Protein AF-A0AAD7SDJ3-F1 (afdb_monomer_lite)

Secondary structure (DSSP, 8-state):
-HHHHHHHHHHHH-EEEEETTEEEEEE---B-TTPPPPB--GGGGHHHHHHHHHHHTT-HHHHHHHHHHHHHHHHTTSEEEPPHHHHT--S-B-B-EEEEEEETTEEEEEEETT-EETTEETGGGB------SPPHHHHHHHHTTSS-------TTHHHHSEEPTTTGGGGBEEE-TT-TTSPPEEEEE---HHHHHHHHHHGGGGGG-----SS--TTS-STT------------S-PPSSP--HHHHHHHHHHHHHHHHHHHHHH--S--S-EEEEES-HHHHHHHH-S-----HHHHHHHHHHHHHHHTS-S-EEEEETT------

Organism: NCBI:txid143900

pLDDT: mean 75.02, std 12.8, range [30.61, 92.31]

InterPro domains:
  IPR008042 Retrotransposon Pao-like, RNAseH-like domain [PF05380] (222-281)
  IPR043502 DNA/RNA polymerase superfamily [SSF56672] (59-194)

Structure (mmCIF, N/CA/C/O backbone):
data_AF-A0AAD7SDJ3-F1
#
_entry.id   AF-A0AAD7SDJ3-F1
#
loop_
_atom_site.group_PDB
_atom_site.id
_atom_site.type_symbol
_atom_site.label_atom_id
_atom_site.label_alt_id
_atom_site.label_comp_id
_atom_site.label_asym_id
_atom_site.label_entity_id
_atom_site.label_seq_id
_atom_site.pdbx_PDB_ins_code
_atom_site.Cartn_x
_atom_site.Cartn_y
_atom_site.Cartn_z
_atom_site.occupancy
_atom_site.B_iso_or_equiv
_atom_site.auth_seq_id
_atom_site.auth_comp_id
_atom_site.auth_asym_id
_atom_site.auth_atom_id
_atom_site.pdbx_PDB_model_num
ATOM 1 N N . MET A 1 1 ? -8.053 17.280 0.493 1.00 66.38 1 MET A N 1
ATOM 2 C CA . MET A 1 1 ? -8.297 17.948 -0.809 1.00 66.38 1 MET A CA 1
ATOM 3 C C . MET A 1 1 ? -7.693 17.127 -1.942 1.00 66.38 1 MET A C 1
ATOM 5 O O . MET A 1 1 ? -8.456 16.654 -2.770 1.00 66.38 1 MET A O 1
ATOM 9 N N . GLN A 1 2 ? -6.382 16.855 -1.907 1.00 78.06 2 GLN A N 1
ATOM 10 C CA . GLN A 1 2 ? -5.685 15.985 -2.872 1.00 78.06 2 GLN A CA 1
ATOM 11 C C . GLN A 1 2 ? -6.263 14.558 -2.951 1.00 78.06 2 GLN A C 1
ATOM 13 O O . GLN A 1 2 ? -6.429 14.029 -4.042 1.00 78.06 2 GLN A O 1
ATOM 18 N N . ASP A 1 3 ? -6.669 13.972 -1.821 1.00 80.38 3 ASP A N 1
ATOM 19 C CA . ASP A 1 3 ? -7.285 12.634 -1.801 1.00 80.38 3 ASP A CA 1
ATOM 20 C C . ASP A 1 3 ? -8.623 12.560 -2.546 1.00 80.38 3 ASP A C 1
ATOM 22 O O . ASP A 1 3 ? -8.891 11.598 -3.262 1.00 80.38 3 ASP A O 1
ATOM 26 N N . HIS A 1 4 ? -9.469 13.586 -2.407 1.00 80.94 4 HIS A N 1
ATOM 27 C CA . HIS A 1 4 ? -10.746 13.645 -3.123 1.00 80.94 4 HIS A CA 1
ATOM 28 C C . HIS A 1 4 ? -10.529 13.817 -4.625 1.00 80.94 4 HIS A C 1
ATOM 30 O O . HIS A 1 4 ? -11.239 13.203 -5.415 1.00 80.94 4 HIS A O 1
ATOM 36 N N . GLU A 1 5 ? -9.535 14.615 -5.012 1.00 84.62 5 GLU A N 1
ATOM 37 C CA . GLU A 1 5 ? -9.148 14.796 -6.409 1.00 84.62 5 GLU A CA 1
ATOM 38 C C . GLU A 1 5 ? -8.610 13.496 -7.017 1.00 84.62 5 GLU A C 1
ATOM 40 O O . GLU A 1 5 ? -9.045 13.103 -8.098 1.00 84.62 5 GLU A O 1
ATOM 45 N N . ALA A 1 6 ? -7.758 12.773 -6.286 1.00 81.75 6 ALA A N 1
ATOM 46 C CA . ALA A 1 6 ? -7.251 11.470 -6.695 1.00 81.75 6 ALA A CA 1
ATOM 47 C C . ALA A 1 6 ? -8.381 10.450 -6.916 1.00 81.75 6 ALA A C 1
ATOM 49 O O . ALA A 1 6 ? -8.435 9.789 -7.953 1.00 81.75 6 ALA A O 1
ATOM 50 N N . VAL A 1 7 ? -9.325 10.357 -5.972 1.00 83.00 7 VAL A N 1
ATOM 51 C CA . VAL A 1 7 ? -10.485 9.458 -6.088 1.00 83.00 7 VAL A CA 1
ATOM 52 C C . VAL A 1 7 ? -11.406 9.873 -7.234 1.00 83.00 7 VAL A C 1
ATOM 54 O O . VAL A 1 7 ? -11.902 9.006 -7.951 1.00 83.00 7 VAL A O 1
ATOM 57 N N . ALA A 1 8 ? -11.643 11.173 -7.427 1.00 84.38 8 ALA A N 1
ATOM 58 C CA . ALA A 1 8 ? -12.463 11.671 -8.528 1.00 84.38 8 ALA A CA 1
ATOM 59 C C . ALA A 1 8 ? -11.842 11.332 -9.890 1.00 84.38 8 ALA A C 1
ATOM 61 O O . ALA A 1 8 ? -12.545 10.854 -10.777 1.00 84.38 8 ALA A O 1
ATOM 62 N N . LEU A 1 9 ? -10.524 11.504 -10.031 1.00 83.81 9 LEU A N 1
ATOM 63 C CA . LEU A 1 9 ? -9.785 11.178 -11.248 1.00 83.81 9 LEU A CA 1
ATOM 64 C C . LEU A 1 9 ? -9.834 9.673 -11.535 1.00 83.81 9 LEU A C 1
ATOM 66 O O . LEU A 1 9 ? -10.171 9.278 -12.651 1.00 83.81 9 LEU A O 1
ATOM 70 N N . LEU A 1 10 ? -9.586 8.832 -10.524 1.00 83.12 10 LEU A N 1
ATOM 71 C CA . LEU A 1 10 ? -9.714 7.380 -10.655 1.00 83.12 10 LEU A CA 1
ATOM 72 C C . LEU A 1 10 ? -11.133 6.982 -11.075 1.00 83.12 10 LEU A C 1
ATOM 74 O O . LEU A 1 10 ? -11.287 6.228 -12.029 1.00 83.12 10 LEU A O 1
ATOM 78 N N . LYS A 1 11 ? -12.179 7.517 -10.437 1.00 82.56 11 LYS A N 1
ATOM 79 C CA . LYS A 1 11 ? -13.572 7.204 -10.800 1.00 82.56 11 LYS A CA 1
ATOM 80 C C . LYS A 1 11 ? -13.941 7.655 -12.214 1.00 82.56 11 LYS A C 1
ATOM 82 O O . LYS A 1 11 ? -14.672 6.944 -12.890 1.00 82.56 11 LYS A O 1
ATOM 87 N N . ALA A 1 12 ? -13.457 8.817 -12.647 1.00 86.25 12 ALA A N 1
ATOM 88 C CA . ALA A 1 12 ? -13.816 9.396 -13.939 1.00 86.25 12 ALA A CA 1
ATOM 89 C C . ALA A 1 12 ? -13.115 8.718 -15.126 1.00 86.25 12 ALA A C 1
ATOM 91 O O . ALA A 1 12 ? -13.697 8.615 -16.201 1.00 86.25 12 ALA A O 1
ATOM 92 N N . LYS A 1 13 ? -11.862 8.288 -14.946 1.00 83.56 13 LYS A N 1
ATOM 93 C CA . LYS A 1 13 ? -11.007 7.785 -16.033 1.00 83.56 13 LYS A CA 1
ATOM 94 C C . LYS A 1 13 ? -10.760 6.276 -16.003 1.00 83.56 13 LYS A C 1
ATOM 96 O O . LYS A 1 13 ? -10.204 5.751 -16.964 1.00 83.56 13 LYS A O 1
ATOM 101 N N . THR A 1 14 ? -11.117 5.576 -14.924 1.00 83.06 14 THR A N 1
ATOM 102 C CA . THR A 1 14 ? -10.979 4.113 -14.893 1.00 83.06 14 THR A CA 1
ATOM 103 C C . THR A 1 14 ? -11.977 3.492 -15.857 1.00 83.06 14 THR A C 1
ATOM 105 O O . THR A 1 14 ? -13.182 3.695 -15.727 1.00 83.06 14 THR A O 1
ATOM 108 N N . VAL A 1 15 ? -11.477 2.707 -16.803 1.00 80.56 15 VAL A N 1
ATOM 109 C CA . VAL A 1 15 ? -12.292 2.027 -17.813 1.00 80.56 15 VAL A CA 1
ATOM 110 C C . VAL A 1 15 ? -12.159 0.520 -17.673 1.00 80.56 15 VAL A C 1
ATOM 112 O O . VAL A 1 15 ? -11.117 0.009 -17.260 1.00 80.56 15 VAL A O 1
ATOM 115 N N . ARG A 1 16 ? -13.220 -0.209 -18.022 1.00 77.69 16 ARG A N 1
ATOM 116 C CA . ARG A 1 16 ? -13.152 -1.663 -18.169 1.00 77.69 16 ARG A CA 1
ATOM 117 C C . ARG A 1 16 ? -12.792 -1.984 -19.611 1.00 77.69 16 ARG A C 1
ATOM 119 O O . ARG A 1 16 ? -13.466 -1.524 -20.525 1.00 77.69 16 ARG A O 1
ATOM 126 N N . VAL A 1 17 ? -11.719 -2.735 -19.801 1.00 74.38 17 VAL A N 1
ATOM 127 C CA . VAL A 1 17 ? -11.203 -3.122 -21.112 1.00 74.38 17 VAL A CA 1
ATOM 128 C C . VAL A 1 17 ? -11.309 -4.631 -21.226 1.00 74.38 17 VAL A C 1
ATOM 130 O O . VAL A 1 17 ? -10.724 -5.355 -20.418 1.00 74.38 17 VAL A O 1
ATOM 133 N N . GLU A 1 18 ? -12.042 -5.093 -22.230 1.00 70.75 18 GLU A N 1
ATOM 134 C CA . GLU A 1 18 ? -12.132 -6.509 -22.557 1.00 70.75 18 GLU A CA 1
ATOM 135 C C . GLU A 1 18 ? -10.919 -6.922 -23.391 1.00 70.75 18 GLU A C 1
ATOM 137 O O . GLU A 1 18 ? -10.608 -6.299 -24.406 1.00 70.75 18 GLU A O 1
ATOM 142 N N . VAL A 1 19 ? -10.203 -7.944 -22.935 1.00 64.06 19 VAL A N 1
ATOM 143 C CA . VAL A 1 19 ? -9.112 -8.581 -23.682 1.00 64.06 19 VAL A CA 1
ATOM 144 C C . VAL A 1 19 ? -9.301 -10.076 -23.534 1.00 64.06 19 VAL A C 1
ATOM 146 O O . VAL A 1 19 ? -9.458 -10.564 -22.420 1.00 64.06 19 VAL A O 1
ATOM 149 N N . ASP A 1 20 ? -9.351 -10.776 -24.665 1.00 61.34 20 ASP A N 1
ATOM 150 C CA . ASP A 1 20 ? -9.492 -12.232 -24.723 1.00 61.34 20 ASP A CA 1
ATOM 151 C C . ASP A 1 20 ? -10.655 -12.782 -23.875 1.00 61.34 20 ASP A C 1
ATOM 153 O O . ASP A 1 20 ? -10.540 -13.818 -23.226 1.00 61.34 20 ASP A O 1
ATOM 157 N N . ARG A 1 21 ? -11.809 -12.093 -23.932 1.00 60.25 21 ARG A N 1
ATOM 158 C CA . ARG A 1 21 ? -13.073 -12.419 -23.232 1.00 60.25 21 ARG A CA 1
ATOM 159 C C . ARG A 1 21 ? -13.054 -12.222 -21.712 1.00 60.25 21 ARG A C 1
ATOM 161 O O . ARG A 1 21 ? -13.981 -12.653 -21.030 1.00 60.25 21 ARG A O 1
ATOM 168 N N . VAL A 1 22 ? -12.035 -11.544 -21.184 1.00 62.69 22 VAL A N 1
ATOM 169 C CA . VAL A 1 22 ? -11.924 -11.183 -19.766 1.00 62.69 22 VAL A CA 1
ATOM 170 C C . VAL A 1 22 ? -12.003 -9.664 -19.608 1.00 62.69 22 VAL A C 1
ATOM 172 O O . VAL A 1 22 ? -11.369 -8.903 -20.343 1.00 62.69 22 VAL A O 1
ATOM 175 N N . LEU A 1 23 ? -12.794 -9.203 -18.636 1.00 65.75 23 LEU A N 1
ATOM 176 C CA . LEU A 1 23 ? -12.933 -7.786 -18.293 1.00 65.75 23 LEU A CA 1
ATOM 177 C C . LEU A 1 23 ? -11.844 -7.365 -17.303 1.00 65.75 23 LEU A C 1
ATOM 179 O O . LEU A 1 23 ? -11.838 -7.810 -16.159 1.00 65.75 23 LEU A O 1
ATOM 183 N N . HIS A 1 24 ? -10.982 -6.430 -17.699 1.00 68.12 24 HIS A N 1
ATOM 184 C CA . HIS A 1 24 ? -9.960 -5.868 -16.813 1.00 68.12 24 HIS A CA 1
ATOM 185 C C . HIS A 1 24 ? -10.216 -4.396 -16.519 1.00 68.12 24 HIS A C 1
ATOM 187 O O . HIS A 1 24 ? -10.699 -3.656 -17.373 1.00 68.12 24 HIS A O 1
ATOM 193 N N . CYS A 1 25 ? -9.806 -3.934 -15.340 1.00 70.44 25 CYS A N 1
ATOM 194 C CA . CYS A 1 25 ? -9.801 -2.514 -15.006 1.00 70.44 25 CYS A CA 1
ATOM 195 C C . CYS A 1 25 ? -8.496 -1.858 -15.479 1.00 70.44 25 CYS A C 1
ATOM 197 O O . CYS A 1 25 ? -7.406 -2.308 -15.121 1.00 70.44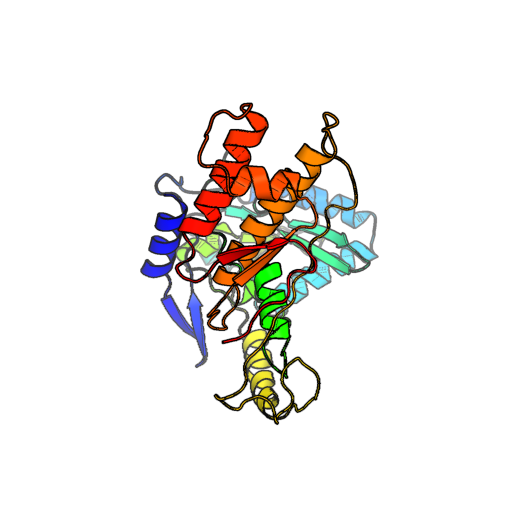 25 CYS A O 1
ATOM 199 N N . ALA A 1 26 ? -8.614 -0.776 -16.248 1.00 77.50 26 ALA A N 1
ATOM 200 C CA . ALA A 1 26 ? -7.512 0.105 -16.604 1.00 77.50 26 ALA A CA 1
ATOM 201 C C . ALA A 1 26 ? -7.663 1.447 -15.905 1.00 77.50 26 ALA A C 1
ATOM 203 O O . ALA A 1 26 ? -8.670 2.132 -16.072 1.00 77.50 26 ALA A O 1
ATOM 204 N N . THR A 1 27 ? -6.655 1.806 -15.121 1.00 79.69 27 THR A N 1
ATOM 205 C CA . THR A 1 27 ? -6.614 3.022 -14.318 1.00 79.69 27 THR A CA 1
ATOM 206 C C . THR A 1 27 ? -5.587 3.996 -14.889 1.00 79.69 27 THR A C 1
ATOM 208 O O . THR A 1 27 ? -4.524 3.563 -15.347 1.00 79.69 27 THR A O 1
ATOM 211 N N . PRO A 1 28 ? -5.855 5.308 -14.847 1.00 83.06 28 PRO A N 1
ATOM 212 C CA . PRO A 1 28 ? -4.839 6.309 -15.146 1.00 83.06 28 PRO A CA 1
ATOM 213 C C . PRO A 1 28 ? -3.779 6.357 -14.040 1.00 83.06 28 PRO A C 1
ATOM 215 O O . PRO A 1 28 ? -4.054 6.033 -12.880 1.00 83.06 28 PRO A O 1
ATOM 218 N N . LEU A 1 29 ? -2.602 6.887 -14.361 1.00 83.88 29 LEU A N 1
ATOM 219 C CA . LEU A 1 29 ? -1.757 7.493 -13.340 1.00 83.88 29 LEU A CA 1
ATOM 220 C C . LEU A 1 29 ? -2.476 8.719 -12.770 1.00 83.88 29 LEU A C 1
ATOM 222 O O . LEU A 1 29 ? -3.057 9.527 -13.496 1.00 83.88 29 LEU A O 1
ATOM 226 N N . VAL A 1 30 ? -2.441 8.874 -11.448 1.00 86.12 30 VAL A N 1
ATOM 227 C CA . VAL A 1 30 ? -3.149 9.960 -10.765 1.00 86.12 30 VAL A CA 1
ATOM 228 C C . VAL A 1 30 ? -2.326 11.249 -10.845 1.00 86.12 30 VAL A C 1
ATOM 230 O O . VAL A 1 30 ? -1.709 11.679 -9.876 1.00 86.12 30 VAL A O 1
ATOM 233 N N . ARG A 1 31 ? -2.260 11.831 -12.042 1.00 87.56 31 ARG A N 1
ATOM 234 C CA . ARG A 1 31 ? -1.453 13.014 -12.366 1.00 87.56 31 ARG A CA 1
ATOM 235 C C . ARG A 1 31 ? -1.941 14.257 -11.611 1.00 87.56 31 ARG A C 1
ATOM 237 O O . ARG A 1 31 ? -3.147 14.491 -11.517 1.00 87.56 31 ARG A O 1
ATOM 244 N N . LYS A 1 32 ? -1.015 15.084 -11.114 1.00 86.38 32 LYS A N 1
ATOM 245 C CA . LYS A 1 32 ? -1.330 16.448 -10.649 1.00 86.38 32 LYS A CA 1
ATOM 246 C C . LYS A 1 32 ? -1.731 17.336 -11.837 1.00 86.38 32 LYS A C 1
ATOM 248 O O . LYS A 1 32 ? -1.290 17.101 -12.960 1.00 86.38 32 LYS A O 1
ATOM 253 N N . LYS A 1 33 ? -2.555 18.365 -11.609 1.00 81.56 33 LYS A N 1
ATOM 254 C CA . LYS A 1 33 ? -3.032 19.277 -12.675 1.00 81.56 33 LYS A CA 1
ATOM 255 C C . LYS A 1 33 ? -1.901 20.038 -13.370 1.00 81.56 33 LYS A C 1
ATOM 257 O O . LYS A 1 33 ? -1.990 20.341 -14.551 1.00 81.56 33 LYS A O 1
ATOM 262 N N . ASP A 1 34 ? -0.861 20.332 -12.612 1.00 81.62 34 ASP A N 1
ATOM 263 C CA . ASP A 1 34 ? 0.353 21.057 -12.963 1.00 81.62 34 ASP A CA 1
ATOM 264 C C . ASP A 1 34 ? 1.504 20.123 -13.381 1.00 81.62 34 ASP A C 1
ATOM 266 O O . ASP A 1 34 ? 2.655 20.548 -13.461 1.00 81.62 34 ASP A O 1
ATOM 270 N N . MET A 1 35 ? 1.210 18.846 -13.657 1.00 82.12 35 MET A N 1
ATOM 271 C CA . MET A 1 35 ? 2.215 17.874 -14.081 1.00 82.12 35 MET A CA 1
ATOM 272 C C . MET A 1 35 ? 2.859 18.300 -15.414 1.00 82.12 35 MET A C 1
ATOM 274 O O . MET A 1 35 ? 2.147 18.442 -16.413 1.00 82.12 35 MET A O 1
ATOM 278 N N . PRO A 1 36 ? 4.193 18.487 -15.462 1.00 81.00 36 PRO A N 1
ATOM 279 C CA . PRO A 1 36 ? 4.883 18.836 -16.694 1.00 81.00 36 PRO A CA 1
ATOM 280 C C . PRO A 1 36 ? 4.887 17.653 -17.664 1.00 81.00 36 PRO A C 1
ATOM 282 O O . PRO A 1 36 ? 4.824 16.491 -17.256 1.00 81.00 36 PRO A O 1
ATOM 285 N N . SER A 1 37 ? 5.032 17.940 -18.958 1.00 82.56 37 SER A N 1
ATOM 286 C CA . SER A 1 37 ? 5.225 16.875 -19.938 1.00 82.56 37 SER A CA 1
ATOM 287 C C . SER A 1 37 ? 6.604 16.245 -19.799 1.00 82.56 37 SER A C 1
ATOM 289 O O . SER A 1 37 ? 7.630 16.882 -20.049 1.00 82.56 37 SER A O 1
ATOM 291 N N . PHE A 1 38 ? 6.618 14.963 -19.452 1.00 82.75 38 PHE A N 1
ATOM 292 C CA . PHE A 1 38 ? 7.844 14.203 -19.263 1.00 82.75 38 PHE A CA 1
ATOM 293 C C . PHE A 1 38 ? 8.432 13.762 -20.604 1.00 82.75 38 PHE A C 1
ATOM 295 O O . PHE A 1 38 ? 7.794 13.059 -21.388 1.00 82.75 38 PHE A O 1
ATOM 302 N N . ARG A 1 39 ? 9.675 14.176 -20.865 1.00 82.12 39 ARG A N 1
ATOM 303 C CA . ARG A 1 39 ? 10.447 13.814 -22.064 1.00 82.12 39 ARG A CA 1
ATOM 304 C C . ARG A 1 39 ? 11.885 13.485 -21.686 1.00 82.12 39 ARG A C 1
ATOM 306 O O . ARG A 1 39 ? 12.824 14.156 -22.112 1.00 82.12 39 ARG A O 1
ATOM 313 N N . ALA A 1 40 ? 12.064 12.469 -20.846 1.00 79.88 40 ALA A N 1
ATOM 314 C CA . ALA A 1 40 ? 13.407 11.977 -20.572 1.00 79.88 40 ALA A CA 1
ATOM 315 C C . ALA A 1 40 ? 13.968 11.296 -21.820 1.00 79.88 40 ALA A C 1
ATOM 317 O O . ALA A 1 40 ? 13.292 10.497 -22.467 1.00 79.88 40 ALA A O 1
ATOM 318 N N . GLN A 1 41 ? 15.225 11.598 -22.131 1.00 79.69 41 GLN A N 1
ATOM 319 C CA . GLN A 1 41 ? 15.997 10.839 -23.103 1.00 79.69 41 GLN A CA 1
ATOM 320 C C . GLN A 1 41 ? 16.358 9.469 -22.514 1.00 79.69 41 GLN A C 1
ATOM 322 O O . GLN A 1 41 ? 16.575 9.347 -21.306 1.00 79.69 41 GLN A O 1
ATOM 327 N N . LYS A 1 42 ? 16.456 8.435 -23.354 1.00 79.50 42 LYS A N 1
ATOM 328 C CA . LYS A 1 42 ? 16.832 7.076 -22.914 1.00 79.50 42 LYS A CA 1
ATOM 329 C C . LYS A 1 42 ? 18.221 7.057 -22.254 1.00 79.50 42 LYS A C 1
ATOM 331 O O . LYS A 1 42 ? 18.488 6.286 -21.339 1.00 79.50 42 LYS A O 1
ATOM 336 N N . GLU A 1 43 ? 19.093 7.981 -22.645 1.00 83.56 43 GLU A N 1
ATOM 337 C CA . GLU A 1 43 ? 20.435 8.170 -22.099 1.00 83.56 43 GLU A CA 1
ATOM 338 C C . GLU A 1 43 ? 20.428 8.567 -20.612 1.00 83.56 43 GLU A C 1
ATOM 340 O O . GLU A 1 43 ? 21.408 8.305 -19.913 1.00 83.56 43 GLU A O 1
ATOM 345 N N . ALA A 1 44 ? 19.322 9.122 -20.098 1.00 85.50 44 ALA A N 1
ATOM 346 C CA . ALA A 1 44 ? 19.190 9.558 -18.707 1.00 85.50 44 ALA A CA 1
ATOM 347 C C . ALA A 1 44 ? 19.423 8.425 -17.693 1.00 85.50 44 ALA A C 1
ATOM 349 O O . ALA A 1 44 ? 20.012 8.647 -16.637 1.00 85.50 44 ALA A O 1
ATOM 350 N N . VAL A 1 45 ? 18.989 7.203 -18.016 1.00 87.50 45 VAL A N 1
ATOM 351 C CA . VAL A 1 45 ? 19.064 6.044 -17.108 1.00 87.50 45 VAL A CA 1
ATOM 352 C C . VAL A 1 45 ? 20.288 5.154 -17.348 1.00 87.50 45 VAL A C 1
ATOM 354 O O . VAL A 1 45 ? 20.575 4.259 -16.547 1.00 87.50 45 VAL A O 1
ATOM 357 N N . MET A 1 46 ? 21.056 5.413 -18.412 1.00 89.06 46 MET A N 1
ATOM 358 C CA . MET A 1 46 ? 22.245 4.632 -18.772 1.00 89.06 46 MET A CA 1
ATOM 359 C C . MET A 1 46 ? 23.326 4.594 -17.679 1.00 89.06 46 MET A C 1
ATOM 361 O O . MET A 1 46 ? 23.884 3.516 -17.453 1.00 89.06 46 MET A O 1
ATOM 365 N N . PRO A 1 47 ? 23.637 5.693 -16.956 1.00 89.69 47 PRO A N 1
ATOM 366 C CA . PRO A 1 47 ? 24.596 5.642 -15.850 1.00 89.69 47 PRO A CA 1
ATOM 367 C C . PRO A 1 47 ? 24.180 4.661 -14.744 1.00 89.69 47 PRO A C 1
ATOM 369 O O . PRO A 1 47 ? 25.019 3.918 -14.224 1.00 89.69 47 PRO A O 1
ATOM 372 N N . SER A 1 48 ? 22.885 4.611 -14.420 1.00 88.19 48 SER A N 1
ATOM 373 C CA . SER A 1 48 ? 22.327 3.691 -13.425 1.00 88.19 48 SER A CA 1
ATOM 374 C C . SER A 1 48 ? 22.375 2.244 -13.905 1.00 88.19 48 SER A C 1
ATOM 376 O O . SER A 1 48 ? 22.796 1.376 -13.139 1.00 88.19 48 SER A O 1
ATOM 378 N N . LEU A 1 49 ? 22.034 1.987 -15.173 1.00 89.25 49 LEU A N 1
ATOM 379 C CA . LEU A 1 49 ? 22.128 0.652 -15.773 1.00 89.25 49 LEU A CA 1
ATOM 380 C C . LEU A 1 49 ? 23.574 0.132 -15.745 1.00 89.25 49 LEU A C 1
ATOM 382 O O . LEU A 1 49 ? 23.833 -0.931 -15.184 1.00 89.25 49 LEU A O 1
ATOM 386 N N . ARG A 1 50 ? 24.541 0.937 -16.208 1.00 89.94 50 ARG A N 1
ATOM 387 C CA . ARG A 1 50 ? 25.979 0.604 -16.168 1.00 89.94 50 ARG A CA 1
ATOM 388 C C . ARG A 1 50 ? 26.496 0.375 -14.748 1.00 89.94 50 ARG A C 1
ATOM 390 O O . ARG A 1 50 ? 27.428 -0.393 -14.530 1.00 89.94 50 ARG A O 1
ATOM 397 N N . SER A 1 51 ? 25.953 1.085 -13.759 1.00 88.75 51 SER A N 1
ATOM 398 C CA . SER A 1 51 ? 26.289 0.868 -12.346 1.00 88.75 51 SER A CA 1
ATOM 399 C C . SER A 1 51 ? 25.748 -0.470 -11.834 1.00 88.75 51 SER A C 1
ATOM 401 O O . SER A 1 51 ? 26.448 -1.203 -11.137 1.00 88.75 51 SER A O 1
ATOM 403 N N . THR A 1 52 ? 24.515 -0.828 -12.199 1.00 87.88 52 THR A N 1
ATOM 404 C CA . THR A 1 52 ? 23.940 -2.148 -11.907 1.00 87.88 52 THR A CA 1
ATOM 405 C C . THR A 1 52 ? 24.756 -3.264 -12.556 1.00 87.88 52 THR A C 1
ATOM 407 O O . THR A 1 52 ? 25.172 -4.173 -11.846 1.00 87.88 52 THR A O 1
ATOM 410 N N . GLU A 1 53 ? 25.104 -3.148 -13.835 1.00 88.75 53 GLU A N 1
ATOM 411 C CA . GLU A 1 53 ? 25.922 -4.134 -14.558 1.00 88.75 53 GLU A CA 1
ATOM 412 C C . GLU A 1 53 ? 27.307 -4.320 -13.933 1.00 88.75 53 GLU A C 1
ATOM 414 O O . GLU A 1 53 ? 27.709 -5.446 -13.663 1.00 88.75 53 GLU A O 1
ATOM 419 N N . ARG A 1 54 ? 28.008 -3.230 -13.591 1.00 88.25 54 ARG A N 1
ATOM 420 C CA . ARG A 1 54 ? 29.309 -3.305 -12.898 1.00 88.25 54 ARG A CA 1
ATOM 421 C C . ARG A 1 54 ? 29.235 -4.010 -11.544 1.00 88.25 54 ARG A C 1
ATOM 423 O O . ARG A 1 54 ? 30.221 -4.598 -11.111 1.00 88.25 54 ARG A O 1
ATOM 430 N N . ARG A 1 55 ? 28.099 -3.918 -10.843 1.00 86.38 55 ARG A N 1
ATOM 431 C CA . ARG A 1 55 ? 27.878 -4.633 -9.576 1.00 86.38 55 ARG A CA 1
ATOM 432 C C . ARG A 1 55 ? 27.585 -6.111 -9.816 1.00 86.38 55 ARG A C 1
ATOM 434 O O . ARG A 1 55 ? 28.124 -6.937 -9.093 1.00 86.38 55 ARG A O 1
ATOM 441 N N . LEU A 1 56 ? 26.775 -6.425 -10.826 1.00 87.38 56 LEU A N 1
ATOM 442 C CA . LEU A 1 56 ? 26.438 -7.800 -11.205 1.00 87.38 56 LEU A CA 1
ATOM 443 C C . LEU A 1 56 ? 27.643 -8.551 -11.790 1.00 87.38 56 LEU A C 1
ATOM 445 O O . LEU A 1 56 ? 27.789 -9.735 -11.538 1.00 87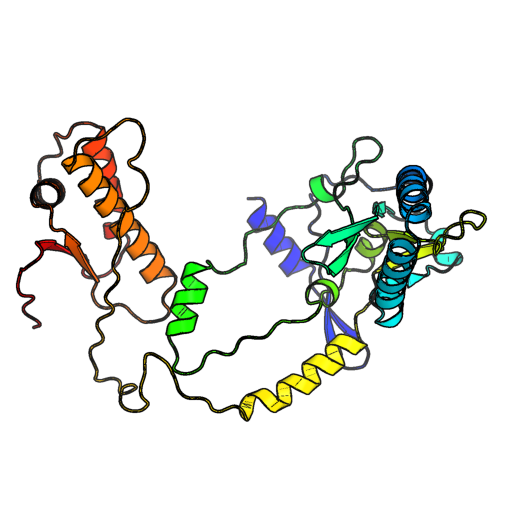.38 56 LEU A O 1
ATOM 449 N N . ALA A 1 57 ? 28.569 -7.866 -12.466 1.00 86.94 57 ALA A N 1
ATOM 450 C CA . ALA A 1 57 ? 29.800 -8.470 -12.983 1.00 86.94 57 ALA A CA 1
ATOM 451 C C . ALA A 1 57 ? 30.703 -9.078 -11.890 1.00 86.94 57 ALA A C 1
ATOM 453 O O . ALA A 1 57 ? 31.571 -9.891 -12.190 1.00 86.94 57 ALA A O 1
ATOM 454 N N . LYS A 1 58 ? 30.517 -8.682 -10.624 1.00 87.62 58 LYS A N 1
ATOM 455 C CA . LYS A 1 58 ? 31.271 -9.217 -9.480 1.00 87.62 58 LYS A CA 1
ATOM 456 C C . LYS A 1 58 ? 30.682 -10.514 -8.918 1.00 87.62 58 LYS A C 1
ATOM 458 O O . LYS A 1 58 ? 31.339 -11.151 -8.105 1.00 87.62 58 LYS A O 1
ATOM 463 N N . ASP A 1 59 ? 29.454 -10.864 -9.296 1.00 87.38 59 ASP A N 1
ATOM 464 C CA . ASP A 1 59 ? 28.683 -11.963 -8.717 1.00 87.38 59 ASP A CA 1
ATOM 465 C C . ASP A 1 59 ? 27.810 -12.609 -9.803 1.00 87.38 59 ASP A C 1
ATOM 467 O O . ASP A 1 59 ? 26.738 -12.107 -10.162 1.00 87.38 59 ASP A O 1
ATOM 471 N N . LEU A 1 60 ? 28.301 -13.731 -10.337 1.00 87.12 60 LEU A N 1
ATOM 472 C CA . LEU A 1 60 ? 27.668 -14.439 -11.445 1.00 87.12 60 LEU A CA 1
ATOM 473 C C . LEU A 1 60 ? 26.285 -14.987 -11.066 1.00 87.12 60 LEU A C 1
ATOM 475 O O . LEU A 1 60 ? 25.355 -14.886 -11.866 1.00 87.12 60 LEU A O 1
ATOM 479 N N . GLU A 1 61 ? 26.114 -15.505 -9.846 1.00 87.50 61 GLU A N 1
ATOM 480 C CA . GLU A 1 61 ? 24.821 -16.024 -9.386 1.00 87.50 61 GLU A CA 1
ATOM 481 C C . GLU A 1 61 ? 23.773 -14.912 -9.335 1.00 87.50 61 GLU A C 1
ATOM 483 O O . GLU A 1 61 ? 22.634 -15.077 -9.784 1.00 87.50 61 GLU A O 1
ATOM 488 N N . ARG A 1 62 ? 24.163 -13.730 -8.850 1.00 86.38 62 ARG A N 1
ATOM 489 C CA . ARG A 1 62 ? 23.274 -12.568 -8.810 1.00 86.38 62 ARG A CA 1
ATOM 490 C C . ARG A 1 62 ? 22.957 -12.030 -10.202 1.00 86.38 62 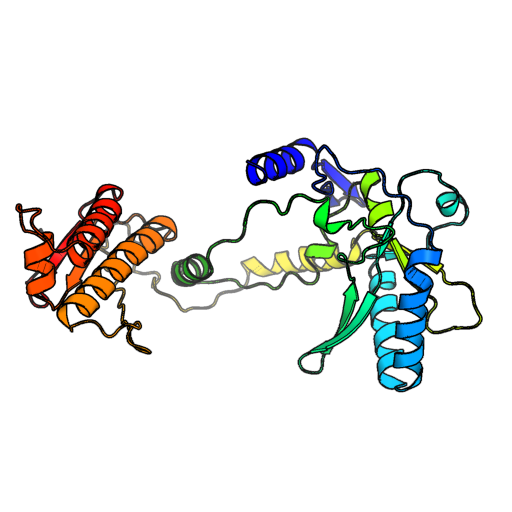ARG A C 1
ATOM 492 O O . ARG A 1 62 ? 21.830 -11.578 -10.418 1.00 86.38 62 ARG A O 1
ATOM 499 N N . ALA A 1 63 ? 23.906 -12.079 -11.138 1.00 87.75 63 ALA A N 1
ATOM 500 C CA . ALA A 1 63 ? 23.679 -11.722 -12.539 1.00 87.75 63 ALA A CA 1
ATOM 501 C C . ALA A 1 63 ? 22.665 -12.667 -13.205 1.00 87.75 63 ALA A C 1
ATOM 503 O O . ALA A 1 63 ? 21.731 -12.200 -13.863 1.00 87.75 63 ALA A O 1
ATOM 504 N N . MET A 1 64 ? 22.787 -13.977 -12.968 1.00 88.88 64 MET A N 1
ATOM 505 C CA . MET A 1 64 ? 21.824 -14.976 -13.438 1.00 88.88 64 MET A CA 1
ATOM 506 C C . MET A 1 64 ? 20.437 -14.752 -12.825 1.00 88.88 64 MET A C 1
ATOM 508 O O . MET A 1 64 ? 19.444 -14.724 -13.548 1.00 88.88 64 MET A O 1
ATOM 512 N N . ALA A 1 65 ? 20.354 -14.517 -11.511 1.00 89.62 65 ALA A N 1
ATOM 513 C CA . ALA A 1 65 ? 19.081 -14.280 -10.828 1.00 89.62 65 ALA A CA 1
ATOM 514 C C . ALA A 1 65 ? 18.385 -12.988 -11.292 1.00 89.62 65 ALA A C 1
ATOM 516 O O . ALA A 1 65 ? 17.164 -12.955 -11.440 1.00 89.62 65 ALA A O 1
ATOM 517 N N . TYR A 1 66 ? 19.154 -11.923 -11.534 1.00 90.88 66 TYR A N 1
ATOM 518 C CA . TYR A 1 66 ? 18.648 -10.666 -12.090 1.00 90.88 66 TYR A CA 1
ATOM 519 C C . TYR A 1 66 ? 18.032 -10.869 -13.477 1.00 90.88 66 TYR A C 1
ATOM 521 O O . TYR A 1 66 ? 16.910 -10.429 -13.734 1.00 90.88 66 TYR A O 1
ATOM 529 N N . SER A 1 67 ? 18.755 -11.574 -14.343 1.00 91.50 67 SER A N 1
ATOM 530 C CA . SER A 1 67 ? 18.328 -11.866 -15.709 1.00 91.50 67 SER A CA 1
ATOM 531 C C . SER A 1 67 ? 17.078 -12.744 -15.719 1.00 91.50 67 SER A C 1
ATOM 533 O O . SER A 1 67 ? 16.105 -12.417 -16.395 1.00 91.50 67 SER A O 1
ATOM 535 N N . ALA A 1 68 ? 17.040 -13.778 -14.873 1.00 90.75 68 ALA A N 1
ATOM 536 C CA . ALA A 1 68 ? 15.881 -14.651 -14.711 1.00 90.75 68 ALA A CA 1
ATOM 537 C C . ALA A 1 68 ? 14.622 -13.897 -14.245 1.00 90.75 68 ALA A C 1
ATOM 539 O O . ALA A 1 68 ? 13.532 -14.147 -14.756 1.00 90.75 68 ALA A O 1
ATOM 540 N N . GLU A 1 69 ? 14.743 -12.949 -13.310 1.00 89.75 69 GLU A N 1
ATOM 541 C CA . GLU A 1 69 ? 13.596 -12.166 -12.829 1.00 89.75 69 GLU A CA 1
ATOM 542 C C . GLU A 1 69 ? 13.022 -11.237 -13.911 1.00 89.75 69 GLU A C 1
ATOM 544 O O . GLU A 1 69 ? 11.801 -11.139 -14.042 1.00 89.75 69 GLU A O 1
ATOM 549 N N . ILE A 1 70 ? 13.864 -10.596 -14.730 1.00 89.19 70 ILE A N 1
ATOM 550 C CA . ILE A 1 70 ? 13.379 -9.759 -15.841 1.00 89.19 70 ILE A CA 1
ATOM 551 C C . ILE A 1 70 ? 12.803 -10.621 -16.969 1.00 89.19 70 ILE A C 1
ATOM 553 O O . ILE A 1 70 ? 11.725 -10.314 -17.480 1.00 89.19 70 ILE A O 1
ATOM 557 N N . GLN A 1 71 ? 13.455 -11.732 -17.318 1.00 89.75 71 GLN A N 1
ATOM 558 C CA . GLN A 1 71 ? 12.929 -12.680 -18.305 1.00 89.75 71 GLN A CA 1
ATOM 559 C C . GLN A 1 71 ? 11.569 -13.234 -17.883 1.00 89.75 71 GLN A C 1
ATOM 561 O O . GLN A 1 71 ? 10.658 -13.306 -18.702 1.00 89.75 71 GLN A O 1
ATOM 566 N N . LYS A 1 72 ? 11.388 -13.545 -16.598 1.00 86.88 72 LYS A N 1
ATOM 567 C CA . LYS A 1 72 ? 10.100 -13.959 -16.041 1.00 86.88 72 LYS A CA 1
ATOM 568 C C . LYS A 1 72 ? 9.028 -12.884 -16.216 1.00 86.88 72 LYS A C 1
ATOM 570 O O . LYS A 1 72 ? 7.920 -13.213 -16.619 1.00 86.88 72 LYS A O 1
ATOM 575 N N . LEU A 1 73 ? 9.331 -11.604 -15.976 1.00 82.25 73 LEU A N 1
ATOM 576 C CA . LEU A 1 73 ? 8.370 -10.520 -16.240 1.00 82.25 73 LEU A CA 1
ATOM 577 C C . LEU A 1 73 ? 7.941 -10.477 -17.714 1.00 82.25 73 LEU A C 1
ATOM 579 O O . LEU A 1 73 ? 6.771 -10.237 -18.000 1.00 82.25 73 LEU A O 1
ATOM 583 N N . ILE A 1 74 ? 8.868 -10.741 -18.636 1.00 85.94 74 ILE A N 1
ATOM 584 C CA . ILE A 1 74 ? 8.589 -10.767 -20.076 1.00 85.94 74 ILE A CA 1
ATOM 585 C C . ILE A 1 74 ? 7.761 -12.001 -20.456 1.00 85.94 74 ILE A C 1
ATOM 587 O O . ILE A 1 74 ? 6.780 -11.881 -21.184 1.00 85.94 74 ILE A O 1
ATOM 591 N N . GLN A 1 75 ? 8.113 -13.178 -19.933 1.00 82.88 75 GLN A N 1
ATOM 592 C CA . GLN A 1 75 ? 7.423 -14.444 -20.209 1.00 82.88 75 GLN A CA 1
ATOM 593 C C . GLN A 1 75 ? 5.973 -14.447 -19.721 1.00 82.88 75 GLN A C 1
ATOM 595 O O . GLN A 1 75 ? 5.100 -14.955 -20.415 1.00 82.88 75 GLN A O 1
ATOM 600 N N . VAL A 1 76 ? 5.703 -13.866 -18.547 1.00 74.75 76 VAL A N 1
ATOM 601 C CA . VAL A 1 76 ? 4.337 -13.779 -17.998 1.00 74.75 76 VAL A CA 1
ATOM 602 C C . VAL A 1 76 ? 3.520 -12.670 -18.701 1.00 74.75 76 VAL A C 1
ATOM 604 O O . VAL A 1 76 ? 2.312 -12.568 -18.511 1.00 74.75 76 VAL A O 1
ATOM 607 N N . GLY A 1 77 ? 4.149 -11.853 -19.554 1.00 74.19 77 GLY A N 1
ATOM 608 C CA . GLY A 1 77 ? 3.489 -10.796 -20.328 1.00 74.19 77 GLY A CA 1
ATOM 609 C C . GLY A 1 77 ? 3.461 -9.422 -19.652 1.00 74.19 77 GLY A C 1
ATOM 610 O O . GLY A 1 77 ? 3.094 -8.443 -20.302 1.00 74.19 77 GLY A O 1
ATOM 611 N N . SER A 1 78 ? 3.944 -9.305 -18.405 1.00 75.69 78 SER A N 1
ATOM 612 C CA . SER A 1 78 ? 3.988 -8.042 -17.643 1.00 75.69 78 SER A CA 1
ATOM 613 C C . SER A 1 78 ? 4.765 -6.929 -18.339 1.00 75.69 78 SER A C 1
ATOM 615 O O . SER A 1 78 ? 4.569 -5.753 -18.040 1.00 75.69 78 SER A O 1
ATOM 617 N N . ALA A 1 79 ? 5.718 -7.275 -19.202 1.00 84.12 79 ALA A N 1
ATOM 618 C CA . ALA A 1 79 ? 6.515 -6.320 -19.954 1.00 84.12 79 ALA A CA 1
ATOM 619 C C . ALA A 1 79 ? 6.826 -6.869 -21.344 1.00 84.12 79 ALA A C 1
ATOM 621 O O . ALA A 1 79 ? 7.077 -8.057 -21.519 1.00 84.12 79 ALA A O 1
ATOM 622 N N . SER A 1 80 ? 6.861 -5.994 -22.344 1.00 85.38 80 SER A N 1
ATOM 623 C CA . SER A 1 80 ? 7.223 -6.380 -23.708 1.00 85.38 80 SER A CA 1
ATOM 624 C C . SER A 1 80 ? 8.226 -5.413 -24.312 1.00 85.38 80 SER A C 1
ATOM 626 O O . SER A 1 80 ? 8.200 -4.215 -24.017 1.00 85.38 80 SER A O 1
ATOM 628 N N . LYS A 1 81 ? 9.077 -5.937 -25.193 1.00 88.31 81 LYS A N 1
ATOM 629 C CA . LYS A 1 81 ? 10.016 -5.141 -25.980 1.00 88.31 81 LYS A CA 1
ATOM 630 C C . LYS A 1 81 ? 9.254 -4.216 -26.935 1.00 88.31 81 LYS A C 1
ATOM 632 O O . LYS A 1 81 ? 8.359 -4.657 -27.657 1.00 88.31 81 LYS A O 1
ATOM 637 N N . LEU A 1 82 ? 9.609 -2.934 -26.934 1.00 85.81 82 LEU A N 1
ATOM 638 C CA . LEU A 1 82 ? 9.053 -1.930 -27.842 1.00 85.81 82 LEU A CA 1
ATOM 639 C C . LEU A 1 82 ? 9.554 -2.145 -29.277 1.00 85.81 82 LEU A C 1
ATOM 641 O O . LEU A 1 82 ? 10.731 -2.426 -29.503 1.00 85.81 82 LEU A O 1
ATOM 645 N N . SER A 1 83 ? 8.662 -1.968 -30.256 1.00 81.19 83 SER A N 1
ATOM 646 C CA . SER A 1 83 ? 9.034 -1.964 -31.672 1.00 81.19 83 SER A CA 1
ATOM 647 C C . SER A 1 83 ? 9.737 -0.658 -32.053 1.00 81.19 83 SER A C 1
ATOM 649 O O . SER A 1 83 ? 9.467 0.405 -31.491 1.00 81.19 83 SER A O 1
ATOM 651 N N . PHE A 1 84 ? 10.594 -0.712 -33.075 1.00 69.25 84 PHE A N 1
ATOM 652 C CA . PHE A 1 84 ? 11.332 0.457 -33.567 1.00 69.25 84 PHE A CA 1
ATOM 653 C C . PHE A 1 84 ? 10.417 1.618 -34.006 1.00 69.25 84 PHE A C 1
ATOM 655 O O . PHE A 1 84 ? 10.736 2.782 -33.778 1.00 69.25 84 PHE A O 1
ATOM 662 N N . SER A 1 85 ? 9.240 1.319 -34.565 1.00 65.75 85 SER A N 1
ATOM 663 C CA . SER A 1 85 ? 8.244 2.326 -34.959 1.00 65.75 85 SER A CA 1
ATOM 664 C C . SER A 1 85 ? 7.669 3.104 -33.770 1.00 65.75 85 SER A C 1
ATOM 666 O O . SER A 1 85 ? 7.447 4.309 -33.869 1.00 65.75 85 SER A O 1
ATOM 668 N N . ALA A 1 86 ? 7.471 2.443 -32.629 1.00 68.69 86 ALA A N 1
ATOM 669 C CA . ALA A 1 86 ? 6.923 3.055 -31.423 1.00 68.69 86 ALA A CA 1
ATOM 670 C C . ALA A 1 86 ? 7.964 3.874 -30.634 1.00 68.69 86 ALA A C 1
ATOM 672 O O . ALA A 1 86 ? 7.591 4.774 -29.881 1.00 68.69 86 ALA A O 1
ATOM 673 N N . LEU A 1 87 ? 9.262 3.616 -30.843 1.00 65.81 87 LEU A N 1
ATOM 674 C CA . LEU A 1 87 ? 10.359 4.395 -30.251 1.00 65.81 87 LEU A CA 1
ATOM 675 C C . LEU A 1 87 ? 10.467 5.817 -30.817 1.00 65.81 87 LEU A C 1
ATOM 677 O O . LEU A 1 87 ? 10.924 6.714 -30.114 1.00 65.81 87 LEU A O 1
ATOM 681 N N . ASN A 1 88 ? 10.019 6.035 -32.056 1.00 63.25 88 ASN A N 1
ATOM 682 C CA . ASN A 1 88 ? 10.063 7.341 -32.722 1.00 63.25 88 ASN A CA 1
ATOM 683 C C . ASN A 1 88 ? 8.843 8.227 -32.428 1.00 63.25 88 ASN A C 1
ATOM 685 O O . ASN A 1 88 ? 8.723 9.324 -32.980 1.00 63.25 88 ASN A O 1
ATOM 689 N N . ASN A 1 89 ? 7.923 7.771 -31.576 1.00 67.12 89 ASN A N 1
ATOM 690 C CA . ASN A 1 89 ? 6.744 8.552 -31.243 1.00 67.12 89 ASN A CA 1
ATOM 691 C C . ASN A 1 89 ? 7.132 9.735 -30.336 1.00 67.12 89 ASN A C 1
ATOM 693 O O . ASN A 1 89 ? 7.699 9.538 -29.264 1.00 67.12 89 ASN A O 1
ATOM 697 N N . LYS A 1 90 ? 6.810 10.969 -30.747 1.00 63.06 90 LYS A N 1
ATOM 698 C CA . LYS A 1 90 ? 7.164 12.223 -30.040 1.00 63.06 90 LYS A CA 1
ATOM 699 C C . LYS A 1 90 ? 6.294 12.512 -28.802 1.00 63.06 90 LYS A C 1
ATOM 701 O O . LYS A 1 90 ? 6.203 13.661 -28.365 1.00 63.06 90 LYS A O 1
ATOM 706 N N . GLY A 1 91 ? 5.614 11.492 -28.282 1.00 75.38 91 GLY A N 1
ATOM 707 C CA . GLY A 1 91 ? 4.775 11.588 -27.091 1.00 75.38 91 GLY A CA 1
ATOM 708 C C . GLY A 1 91 ? 5.587 11.770 -25.808 1.00 75.38 91 GLY A C 1
ATOM 709 O O . GLY A 1 91 ? 6.806 11.940 -25.831 1.00 75.38 91 GLY A O 1
ATOM 710 N N . GLU A 1 92 ? 4.899 11.734 -24.670 1.00 84.12 92 GLU A N 1
ATOM 711 C CA . GLU A 1 92 ? 5.569 11.684 -23.372 1.00 84.12 92 GLU A CA 1
ATOM 712 C C . GLU A 1 92 ? 6.359 10.382 -23.232 1.00 84.12 92 GLU A C 1
ATOM 714 O O . GLU A 1 92 ? 5.937 9.324 -23.701 1.00 84.12 92 GLU A O 1
A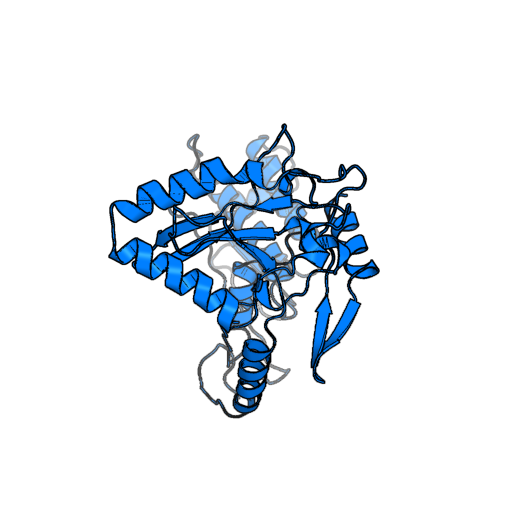TOM 719 N N . SER A 1 93 ? 7.523 10.460 -22.599 1.00 85.94 93 SER A N 1
ATOM 720 C CA . SER A 1 93 ? 8.351 9.294 -22.324 1.00 85.94 93 SER A CA 1
ATOM 721 C C . SER A 1 93 ? 9.171 9.510 -21.067 1.00 85.94 93 SER A C 1
ATOM 723 O O . SER A 1 93 ? 9.870 10.520 -20.926 1.00 85.94 93 SER A O 1
ATOM 725 N N . TRP A 1 94 ? 9.131 8.525 -20.179 1.00 88.62 94 TRP A N 1
ATOM 726 C CA . TRP A 1 94 ? 9.957 8.498 -18.984 1.00 88.62 94 TRP A CA 1
ATOM 727 C C . TRP A 1 94 ? 10.533 7.105 -18.769 1.00 88.62 94 TRP A C 1
ATOM 729 O O . TRP A 1 94 ? 9.904 6.100 -19.101 1.00 88.62 94 TRP A O 1
ATOM 739 N N . TYR A 1 95 ? 11.759 7.069 -18.251 1.00 89.00 95 TYR A N 1
ATOM 740 C CA . TYR A 1 95 ? 12.513 5.839 -18.062 1.00 89.00 95 TYR A CA 1
ATOM 741 C C . TYR A 1 95 ? 12.790 5.631 -16.577 1.00 89.00 95 TYR A C 1
ATOM 743 O O . TYR A 1 95 ? 13.397 6.481 -15.924 1.00 89.00 95 TYR A O 1
ATOM 751 N N . ILE A 1 96 ? 12.360 4.491 -16.044 1.00 89.62 96 ILE A N 1
ATOM 752 C CA . ILE A 1 96 ? 12.594 4.109 -14.653 1.00 89.62 96 ILE A CA 1
ATOM 753 C C . ILE A 1 96 ? 13.840 3.230 -14.546 1.00 89.62 96 ILE A C 1
ATOM 755 O O . ILE A 1 96 ? 14.093 2.330 -15.354 1.00 89.62 96 ILE A O 1
ATOM 759 N N . THR A 1 97 ? 14.646 3.499 -13.523 1.00 89.69 97 THR A N 1
ATOM 760 C CA . THR A 1 97 ? 15.818 2.673 -13.215 1.00 89.69 97 THR A CA 1
ATOM 761 C C . THR A 1 97 ? 15.387 1.448 -12.418 1.00 89.69 97 THR A C 1
ATOM 763 O O . THR A 1 97 ? 14.336 1.444 -11.783 1.00 89.69 97 THR A O 1
ATOM 766 N N . HIS A 1 98 ? 16.186 0.390 -12.436 1.00 91.88 98 HIS A N 1
ATOM 767 C CA . HIS A 1 98 ? 15.901 -0.821 -11.675 1.00 91.88 98 HIS A CA 1
ATOM 768 C C . HIS A 1 98 ? 17.205 -1.463 -11.203 1.00 91.88 98 HIS A C 1
ATOM 770 O O . HIS A 1 98 ? 18.287 -1.221 -11.749 1.00 91.88 98 HIS A O 1
ATOM 776 N N . HIS A 1 99 ? 17.112 -2.221 -10.118 1.00 88.69 99 HIS A N 1
ATOM 777 C CA . HIS A 1 99 ? 18.258 -2.862 -9.490 1.00 88.69 99 HIS A CA 1
ATOM 778 C C . HIS A 1 99 ? 17.828 -4.094 -8.701 1.00 88.69 99 HIS A C 1
ATOM 780 O O . HIS A 1 99 ? 16.654 -4.278 -8.379 1.00 88.69 99 HIS A O 1
ATOM 786 N N . MET A 1 100 ? 18.810 -4.928 -8.373 1.00 89.44 100 MET A N 1
ATOM 787 C CA . MET A 1 100 ? 18.568 -6.199 -7.713 1.00 89.44 100 MET A CA 1
ATOM 788 C C . MET A 1 100 ? 18.737 -6.090 -6.201 1.00 89.44 100 MET A C 1
ATOM 790 O O . MET A 1 100 ? 19.812 -5.708 -5.728 1.00 89.44 100 MET A O 1
ATOM 794 N N . VAL A 1 101 ? 17.706 -6.467 -5.448 1.00 87.44 101 VAL A N 1
ATOM 795 C CA . VAL A 1 101 ? 17.711 -6.498 -3.979 1.00 87.44 101 VAL A CA 1
ATOM 796 C C . VAL A 1 101 ? 17.520 -7.936 -3.511 1.00 87.44 101 VAL A C 1
ATOM 798 O O . VAL A 1 101 ? 16.717 -8.671 -4.078 1.00 87.44 101 VAL A O 1
ATOM 801 N N . SER A 1 102 ? 18.255 -8.334 -2.473 1.00 82.88 102 SER A N 1
ATOM 802 C CA . SER A 1 102 ? 18.047 -9.611 -1.791 1.00 82.88 102 SER A CA 1
ATOM 803 C C . SER A 1 102 ? 17.486 -9.337 -0.404 1.00 82.88 102 SER A C 1
ATOM 805 O O . SER A 1 102 ? 18.055 -8.548 0.349 1.00 82.88 102 SER A O 1
ATOM 807 N N . HIS A 1 103 ? 16.347 -9.945 -0.086 1.00 78.81 103 HIS A N 1
ATOM 808 C CA . HIS A 1 103 ? 15.718 -9.841 1.226 1.00 78.81 103 HIS A CA 1
ATOM 809 C C . HIS A 1 103 ? 15.220 -11.222 1.649 1.00 78.81 103 HIS A C 1
ATOM 811 O O . HIS A 1 103 ? 14.472 -11.866 0.911 1.00 78.81 103 HIS A O 1
ATOM 817 N N . ASN A 1 104 ? 15.626 -11.682 2.837 1.00 78.31 104 ASN A N 1
ATOM 818 C CA . ASN A 1 104 ? 15.313 -13.017 3.368 1.00 78.31 104 ASN A CA 1
ATOM 819 C C . ASN A 1 104 ? 15.634 -14.157 2.380 1.00 78.31 104 ASN A C 1
ATOM 821 O O . ASN A 1 104 ? 14.809 -15.041 2.156 1.00 78.31 104 ASN A O 1
ATOM 825 N N . GLY A 1 105 ? 16.797 -14.093 1.721 1.00 77.12 105 GLY A N 1
ATOM 826 C CA . GLY A 1 105 ? 17.244 -15.109 0.758 1.00 77.12 105 GLY A CA 1
ATOM 827 C C . GLY A 1 105 ? 16.495 -15.117 -0.580 1.00 77.12 105 GLY A C 1
ATOM 828 O O . GLY A 1 105 ? 16.771 -15.964 -1.422 1.00 77.12 105 GLY A O 1
ATOM 829 N N . LYS A 1 106 ? 15.558 -14.185 -0.809 1.00 81.00 106 LYS A N 1
ATOM 830 C CA . LYS A 1 106 ? 14.850 -14.037 -2.088 1.00 81.00 106 LYS A CA 1
ATOM 831 C C . LYS A 1 106 ? 15.373 -12.822 -2.846 1.00 81.00 106 LYS A C 1
ATOM 833 O O . LYS A 1 106 ? 15.320 -11.699 -2.343 1.00 81.00 106 LYS A O 1
ATOM 838 N N . ASN A 1 107 ? 15.821 -13.054 -4.076 1.00 84.12 107 ASN A N 1
ATOM 839 C CA . ASN A 1 107 ? 16.203 -12.001 -5.010 1.00 84.12 107 ASN A CA 1
ATOM 840 C C . ASN A 1 107 ? 14.944 -11.405 -5.655 1.00 84.12 107 ASN A C 1
ATOM 842 O O . ASN A 1 107 ? 14.072 -12.142 -6.106 1.00 84.12 107 ASN A O 1
ATOM 846 N N . ARG A 1 108 ? 14.834 -10.072 -5.673 1.00 84.25 108 ARG A N 1
ATOM 847 C CA . ARG A 1 108 ? 13.752 -9.327 -6.335 1.00 84.25 108 ARG A CA 1
ATOM 848 C C . ARG A 1 108 ? 14.299 -8.167 -7.159 1.00 84.25 108 ARG A C 1
ATOM 850 O O . ARG A 1 108 ? 15.191 -7.446 -6.702 1.00 84.25 108 ARG A O 1
ATOM 857 N N . CYS A 1 109 ? 13.757 -7.991 -8.362 1.00 87.44 109 CYS A N 1
ATOM 858 C CA . CYS A 1 109 ? 14.069 -6.841 -9.200 1.00 87.44 109 CYS A CA 1
ATOM 859 C C . CYS A 1 109 ? 13.171 -5.679 -8.771 1.00 87.44 109 CYS A C 1
ATOM 861 O O . CYS A 1 109 ? 11.946 -5.793 -8.791 1.00 87.44 109 CYS A O 1
ATOM 863 N N . VAL A 1 110 ? 13.779 -4.586 -8.315 1.00 86.94 110 VAL A N 1
ATOM 864 C CA . VAL A 1 110 ? 13.064 -3.422 -7.785 1.00 86.94 110 VAL A CA 1
ATOM 865 C C . VAL A 1 110 ? 13.201 -2.267 -8.764 1.00 86.94 110 VAL A C 1
ATOM 867 O O . VAL A 1 110 ? 14.313 -1.830 -9.076 1.00 86.94 110 VAL A O 1
ATOM 870 N N . PHE A 1 111 ? 12.058 -1.753 -9.211 1.00 86.62 111 PHE A N 1
ATOM 871 C CA . PHE A 1 111 ? 11.963 -0.563 -10.046 1.00 86.62 111 PHE A CA 1
ATOM 872 C C . PHE A 1 111 ? 11.921 0.690 -9.174 1.00 86.62 111 PHE A C 1
ATOM 874 O O . PHE A 1 111 ? 11.164 0.780 -8.208 1.00 86.62 111 PHE A O 1
ATOM 881 N N . ASN A 1 112 ? 12.765 1.656 -9.507 1.00 84.31 112 ASN A N 1
ATOM 882 C CA . ASN A 1 112 ? 12.920 2.893 -8.770 1.00 84.31 112 ASN A CA 1
ATOM 883 C C . ASN A 1 112 ? 12.144 4.026 -9.454 1.00 84.31 112 ASN A C 1
ATOM 885 O O . ASN A 1 112 ? 12.644 4.682 -10.371 1.00 84.31 112 ASN A O 1
ATOM 889 N N . PHE A 1 113 ? 10.932 4.265 -8.959 1.00 80.00 113 PHE A N 1
ATOM 890 C CA . PHE A 1 113 ? 10.044 5.330 -9.429 1.00 80.00 113 PHE A CA 1
ATOM 891 C C . PHE A 1 113 ? 10.386 6.719 -8.855 1.00 80.00 113 PHE A C 1
ATOM 893 O O . PHE A 1 113 ? 9.837 7.715 -9.319 1.00 80.00 113 PHE A O 1
ATOM 900 N N . SER A 1 114 ? 11.308 6.817 -7.885 1.00 82.75 114 SER A N 1
ATOM 901 C CA . SER A 1 114 ? 11.804 8.103 -7.364 1.00 82.75 114 SER A CA 1
ATOM 902 C C . SER A 1 114 ? 13.044 8.614 -8.100 1.00 82.75 114 SER A C 1
ATOM 904 O O . SER A 1 114 ? 13.692 9.556 -7.647 1.00 82.75 114 SER A O 1
ATOM 906 N N . PHE A 1 115 ? 13.400 7.997 -9.231 1.00 84.69 115 PHE A N 1
ATOM 907 C CA . PHE A 1 115 ? 14.480 8.485 -10.077 1.00 84.69 115 PHE A CA 1
ATOM 908 C C . PHE A 1 115 ? 14.200 9.922 -10.536 1.00 84.69 115 PHE A C 1
ATOM 910 O O . PHE A 1 115 ? 13.139 10.208 -11.095 1.00 84.69 115 PHE A O 1
ATOM 917 N N . GLN A 1 116 ? 15.174 10.801 -10.307 1.00 84.81 116 GLN A N 1
ATOM 918 C CA . GLN A 1 116 ? 15.111 12.203 -10.693 1.00 84.81 116 GLN A CA 1
ATOM 919 C C . GLN A 1 116 ? 15.969 12.452 -11.930 1.00 84.81 116 GLN A C 1
ATOM 921 O O . GLN A 1 116 ? 17.127 12.035 -11.992 1.00 84.81 116 GLN A O 1
ATOM 926 N N . PHE A 1 117 ? 15.422 13.188 -12.891 1.00 84.31 117 PHE A N 1
ATOM 927 C CA . PHE A 1 117 ? 16.157 13.657 -14.060 1.00 84.31 117 PHE A CA 1
ATOM 928 C C . PHE A 1 117 ? 15.799 15.113 -14.339 1.00 84.31 117 PHE A C 1
ATOM 930 O O . PHE A 1 117 ? 14.626 15.470 -14.363 1.00 84.31 117 PHE A O 1
ATOM 937 N N . GLN A 1 118 ? 16.821 15.960 -14.505 1.00 83.69 118 GLN A N 1
ATOM 938 C CA . GLN A 1 118 ? 16.664 17.411 -14.702 1.00 83.69 118 GLN A CA 1
ATOM 939 C C . GLN A 1 118 ? 15.765 18.084 -13.643 1.00 83.69 118 GLN A C 1
ATOM 941 O O . GLN A 1 118 ? 14.971 18.966 -13.955 1.00 83.69 118 GLN A O 1
ATOM 946 N N . GLY A 1 119 ? 15.872 17.645 -12.382 1.00 81.88 119 GLY A N 1
ATOM 947 C CA . GLY A 1 119 ? 15.068 18.171 -11.272 1.00 81.88 119 GLY A CA 1
ATOM 948 C C . GLY A 1 119 ? 13.600 17.731 -11.274 1.00 81.88 119 GLY A C 1
ATOM 949 O O . GLY A 1 119 ? 12.833 18.216 -10.453 1.00 81.88 119 GLY A O 1
ATOM 950 N N . GLN A 1 120 ? 13.200 16.820 -12.168 1.00 83.88 120 GLN A N 1
ATOM 951 C CA . GLN A 1 120 ? 11.846 16.274 -12.229 1.00 83.88 120 GLN A CA 1
ATOM 952 C C . GLN A 1 120 ? 11.816 14.838 -11.700 1.00 83.88 120 GLN A C 1
ATOM 954 O O . GLN A 1 120 ? 12.696 14.031 -12.007 1.00 83.88 120 GLN A O 1
ATOM 959 N N . SER A 1 121 ? 10.772 14.521 -10.938 1.00 86.06 121 SER A N 1
ATOM 960 C CA . SER A 1 121 ? 10.478 13.193 -10.400 1.00 86.06 121 SER A CA 1
ATOM 961 C C . SER A 1 121 ? 9.055 12.806 -10.777 1.00 86.06 121 SER A C 1
ATOM 963 O O . SER A 1 121 ? 8.116 13.574 -10.535 1.00 86.06 121 SER A O 1
ATOM 965 N N . LEU A 1 122 ? 8.881 11.606 -11.336 1.00 85.06 122 LEU A N 1
ATOM 966 C CA . LEU A 1 122 ? 7.550 11.098 -11.668 1.00 85.06 122 LEU A CA 1
ATOM 967 C C . LEU A 1 122 ? 6.686 11.000 -10.403 1.00 85.06 122 LEU A C 1
ATOM 969 O O . LEU A 1 122 ? 5.575 11.518 -10.383 1.00 85.06 122 LEU A O 1
ATOM 973 N N . ASN A 1 123 ? 7.226 10.430 -9.322 1.00 85.06 123 ASN A N 1
ATOM 974 C CA . ASN A 1 123 ? 6.512 10.277 -8.052 1.00 85.06 123 ASN A CA 1
ATOM 975 C C . ASN A 1 123 ? 6.046 11.610 -7.449 1.00 85.06 123 ASN A C 1
ATOM 977 O O . ASN A 1 123 ? 4.948 11.681 -6.906 1.00 85.06 123 ASN A O 1
ATOM 981 N N . GLU A 1 124 ? 6.847 12.675 -7.552 1.00 85.94 124 GLU A N 1
ATOM 982 C CA . GLU A 1 124 ? 6.470 13.995 -7.020 1.00 85.94 124 GLU A CA 1
ATOM 983 C C . GLU A 1 124 ? 5.347 14.651 -7.831 1.00 85.94 124 GLU A C 1
ATOM 985 O O . GLU A 1 124 ? 4.649 15.524 -7.316 1.00 85.94 124 GLU A O 1
ATOM 990 N N . SER A 1 125 ? 5.139 14.214 -9.074 1.00 85.81 125 SER A N 1
ATOM 991 C CA . SER A 1 125 ? 4.095 14.720 -9.972 1.00 85.81 125 SER A CA 1
ATOM 992 C C . SER A 1 125 ? 2.797 13.902 -9.929 1.00 85.81 125 SER A C 1
ATOM 994 O O . SER A 1 125 ? 1.817 14.260 -10.585 1.00 85.81 125 SER A O 1
ATOM 996 N N . LEU A 1 126 ? 2.765 12.829 -9.133 1.00 86.25 126 LEU A N 1
ATOM 997 C CA . LEU A 1 126 ? 1.580 12.010 -8.889 1.00 86.25 126 LEU A CA 1
ATOM 998 C C . LEU A 1 126 ? 0.919 12.390 -7.559 1.00 86.25 126 LEU A C 1
ATOM 1000 O O . LEU A 1 126 ? 1.567 12.819 -6.601 1.00 86.25 126 LEU A O 1
ATOM 1004 N N . LEU A 1 127 ? -0.401 12.247 -7.499 1.00 84.25 127 LEU A N 1
ATOM 1005 C CA . LEU A 1 127 ? -1.168 12.351 -6.268 1.00 84.25 127 LEU A CA 1
ATOM 1006 C C . LEU A 1 127 ? -1.035 11.027 -5.495 1.00 84.25 127 LEU A C 1
ATOM 1008 O O . LEU A 1 127 ? -1.269 9.967 -6.077 1.00 84.25 127 LEU A O 1
ATOM 1012 N N . PRO A 1 128 ? -0.704 11.060 -4.191 1.00 75.06 128 PRO A N 1
ATOM 1013 C CA . PRO A 1 128 ? -0.519 9.848 -3.387 1.00 75.06 128 PRO A CA 1
ATOM 1014 C C . PRO A 1 128 ? -1.817 9.043 -3.220 1.00 75.06 128 PRO A C 1
ATOM 1016 O O . PRO A 1 128 ? -1.771 7.830 -3.028 1.00 75.06 128 PRO A O 1
ATOM 1019 N N . GLY A 1 129 ? -2.967 9.718 -3.329 1.00 77.81 129 GLY A N 1
ATOM 1020 C CA . GLY A 1 129 ? -4.284 9.145 -3.078 1.00 77.81 129 GLY A CA 1
ATOM 1021 C C . GLY A 1 129 ? -4.540 8.867 -1.590 1.00 77.81 129 GLY A C 1
ATOM 1022 O O . GLY A 1 129 ? -3.615 8.881 -0.776 1.00 77.81 129 GLY A O 1
ATOM 1023 N N . PRO A 1 130 ? -5.804 8.621 -1.210 1.00 73.31 130 PRO A N 1
ATOM 1024 C CA . PRO A 1 130 ? -6.130 8.257 0.160 1.00 73.31 130 PRO A CA 1
ATOM 1025 C C . PRO A 1 130 ? -5.634 6.851 0.500 1.00 73.31 130 PRO A C 1
ATOM 1027 O O . PRO A 1 130 ? -5.593 5.957 -0.347 1.00 73.31 130 PRO A O 1
ATOM 1030 N N . THR A 1 131 ? -5.379 6.610 1.785 1.00 71.31 131 THR A N 1
ATOM 1031 C CA . THR A 1 131 ? -5.200 5.254 2.310 1.00 71.31 131 THR A CA 1
ATOM 1032 C C . THR A 1 131 ? -6.527 4.494 2.220 1.00 71.31 131 THR A C 1
ATOM 1034 O O . THR A 1 131 ? -7.392 4.637 3.080 1.00 71.31 131 THR A O 1
ATOM 1037 N N . LEU A 1 132 ? -6.695 3.696 1.162 1.00 67.31 132 LEU A N 1
ATOM 1038 C CA . LEU A 1 132 ? -7.884 2.859 0.931 1.00 67.31 132 LEU A CA 1
ATOM 1039 C C . LEU A 1 132 ? -7.829 1.509 1.667 1.00 67.31 132 LEU A C 1
ATOM 1041 O O . LEU A 1 132 ? -8.824 0.791 1.711 1.00 67.31 132 LEU A O 1
ATOM 1045 N N . GLY A 1 133 ? -6.673 1.155 2.236 1.00 65.06 133 GLY A N 1
ATOM 1046 C CA . GLY A 1 133 ? -6.514 -0.063 3.025 1.00 65.06 133 GLY A CA 1
ATOM 1047 C C . GLY A 1 133 ? -7.313 -0.001 4.326 1.00 65.06 133 GLY A C 1
ATOM 1048 O O . GLY A 1 133 ? -7.296 1.010 5.032 1.00 65.06 133 GLY A O 1
ATOM 1049 N N . ALA A 1 134 ? -7.986 -1.100 4.665 1.00 66.56 134 ALA A N 1
ATOM 1050 C CA . ALA A 1 134 ? -8.583 -1.254 5.983 1.00 66.56 134 ALA A CA 1
ATOM 1051 C C . ALA A 1 134 ? -7.499 -1.216 7.077 1.00 66.56 134 ALA A C 1
ATOM 1053 O O . ALA A 1 134 ? -6.364 -1.644 6.858 1.00 66.56 134 ALA A O 1
ATOM 1054 N N . SER A 1 135 ? -7.845 -0.713 8.266 1.00 68.25 135 SER A N 1
ATOM 1055 C CA . SER A 1 135 ? -6.932 -0.741 9.412 1.00 68.25 135 SER A CA 1
ATOM 1056 C C . SER A 1 135 ? -6.546 -2.196 9.721 1.00 68.25 135 SER A C 1
ATOM 1058 O O . SER A 1 135 ? -7.400 -3.081 9.689 1.00 68.25 135 SER A O 1
ATOM 1060 N N . LEU A 1 136 ? -5.272 -2.462 10.038 1.00 67.38 136 LEU A N 1
ATOM 1061 C CA . LEU A 1 136 ? -4.835 -3.819 10.399 1.00 67.38 136 LEU A CA 1
ATOM 1062 C C . LEU A 1 136 ? -5.649 -4.365 11.580 1.00 67.38 136 LEU A C 1
ATOM 1064 O O . LEU A 1 136 ? -6.069 -5.514 11.557 1.00 67.38 136 LEU A O 1
ATOM 1068 N N . LEU A 1 137 ? -5.923 -3.518 12.578 1.00 67.12 137 LEU A N 1
ATOM 1069 C CA . LEU A 1 137 ? -6.764 -3.875 13.718 1.00 67.12 137 LEU A CA 1
ATOM 1070 C C . LEU A 1 137 ? -8.184 -4.255 13.279 1.00 67.12 137 LEU A C 1
ATOM 1072 O O . LEU A 1 137 ? -8.688 -5.284 13.706 1.00 67.12 137 LEU A O 1
ATOM 1076 N N . GLY A 1 138 ? -8.807 -3.481 12.391 1.00 69.19 138 GLY A N 1
ATOM 1077 C CA . GLY A 1 138 ? -10.132 -3.792 11.862 1.00 69.19 138 GLY A CA 1
ATOM 1078 C C . GLY A 1 138 ? -10.154 -5.059 11.013 1.00 69.19 138 GLY A C 1
ATOM 1079 O O . GLY A 1 138 ? -11.111 -5.822 11.079 1.00 69.19 138 GLY A O 1
ATOM 1080 N N . VAL A 1 139 ? -9.092 -5.322 10.245 1.00 70.62 139 VAL A N 1
ATOM 1081 C CA . VAL A 1 139 ? -8.924 -6.601 9.540 1.00 70.62 139 VAL A CA 1
ATOM 1082 C C . VAL A 1 139 ? -8.859 -7.747 10.548 1.00 70.62 139 VAL A C 1
ATOM 1084 O O . VAL A 1 139 ? -9.613 -8.695 10.393 1.00 70.62 139 VAL A O 1
ATOM 1087 N N . LEU A 1 140 ? -8.045 -7.644 11.602 1.00 71.06 140 LEU A N 1
ATOM 1088 C CA . LEU A 1 140 ? -7.932 -8.677 12.641 1.00 71.06 140 LEU A CA 1
ATOM 1089 C C . LEU A 1 140 ? -9.249 -8.908 13.400 1.00 71.06 140 LEU A C 1
ATOM 1091 O O . LEU A 1 140 ? -9.607 -10.052 13.656 1.00 71.06 140 LEU A O 1
ATOM 1095 N N . LEU A 1 141 ? -9.992 -7.841 13.711 1.00 69.31 141 LEU A N 1
ATOM 1096 C CA . LEU A 1 141 ? -11.308 -7.940 14.350 1.00 69.31 141 LEU A CA 1
ATOM 1097 C C . LEU A 1 141 ? -12.312 -8.686 13.458 1.00 69.31 141 LEU A C 1
ATOM 1099 O O . LEU A 1 141 ? -12.987 -9.591 13.936 1.00 69.31 141 LEU A O 1
ATOM 1103 N N . ARG A 1 142 ? -12.364 -8.378 12.156 1.00 71.94 142 ARG A N 1
ATOM 1104 C CA . ARG A 1 142 ? -13.229 -9.094 11.199 1.00 71.94 142 ARG A CA 1
ATOM 1105 C C . ARG A 1 142 ? -12.761 -10.519 10.913 1.00 71.94 142 ARG A C 1
ATOM 1107 O O . ARG A 1 142 ? -13.584 -11.406 10.729 1.00 71.94 142 ARG A O 1
ATOM 1114 N N . PHE A 1 143 ? -11.450 -10.765 10.943 1.00 69.81 143 PHE A N 1
ATOM 1115 C CA . PHE A 1 143 ? -10.865 -12.113 10.875 1.00 69.81 143 PHE A CA 1
ATOM 1116 C C . PHE A 1 143 ? -11.365 -13.030 11.998 1.00 69.81 143 PHE A C 1
ATOM 1118 O O . PHE A 1 143 ? -11.260 -14.247 11.878 1.00 69.81 143 PHE A O 1
ATOM 1125 N N . HIS A 1 144 ? -11.852 -12.444 13.091 1.00 66.12 144 HIS A N 1
ATOM 1126 C CA . HIS A 1 144 ? -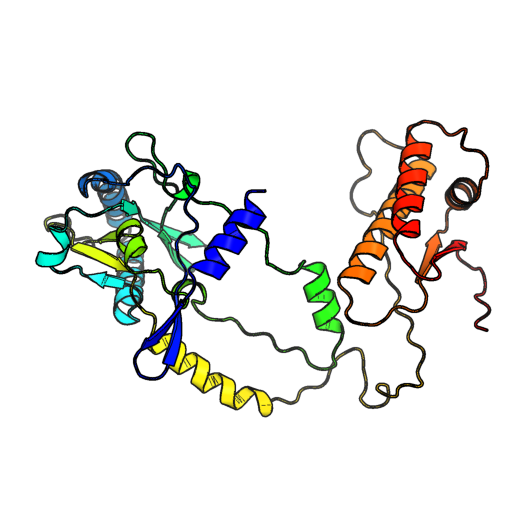12.381 -13.131 14.261 1.00 66.12 144 HIS A CA 1
ATOM 1127 C C . HIS A 1 144 ? -13.924 -13.169 14.271 1.00 66.12 144 HIS A C 1
ATOM 1129 O O . HIS A 1 144 ? -14.508 -13.810 15.135 1.00 66.12 144 HIS A O 1
ATOM 1135 N N . GLU A 1 145 ? -14.608 -12.505 13.338 1.00 64.75 145 GLU A N 1
ATOM 1136 C CA . GLU A 1 145 ? -16.071 -12.365 13.370 1.00 64.75 145 GLU A CA 1
ATOM 1137 C C . GLU A 1 145 ? -16.812 -13.619 12.902 1.00 64.75 145 GLU A C 1
ATOM 1139 O O . GLU A 1 145 ? -17.879 -13.939 13.421 1.00 64.75 145 GLU A O 1
ATOM 1144 N N . HIS A 1 146 ? -16.243 -14.350 11.946 1.00 59.03 146 HIS A N 1
ATOM 1145 C CA . HIS A 1 146 ? -16.876 -15.523 11.353 1.00 59.03 146 HIS A CA 1
ATOM 1146 C C . HIS A 1 146 ? -16.157 -16.817 11.744 1.00 59.03 146 HIS A C 1
ATOM 1148 O O . HIS A 1 146 ? -14.949 -16.804 11.978 1.00 59.03 146 HIS A O 1
ATOM 1154 N N . PRO A 1 147 ? -16.872 -17.960 11.776 1.00 53.41 147 PRO A N 1
ATOM 1155 C CA . PRO A 1 147 ? -16.293 -19.278 12.058 1.00 53.41 147 PRO A CA 1
ATOM 1156 C C . PRO A 1 147 ? -15.215 -19.702 11.046 1.00 53.41 147 PRO A C 1
ATOM 1158 O O . PRO A 1 147 ? -14.418 -20.593 11.337 1.00 53.41 147 PRO A O 1
ATOM 1161 N N . VAL A 1 148 ? -15.211 -19.083 9.861 1.00 55.31 148 VAL A N 1
ATOM 1162 C CA . VAL A 1 148 ? -14.332 -19.397 8.736 1.00 55.31 148 VAL A CA 1
ATOM 1163 C C . VAL A 1 148 ? -13.711 -18.105 8.220 1.00 55.31 148 VAL A C 1
ATOM 1165 O O . VAL A 1 148 ? -14.433 -17.185 7.836 1.00 55.31 148 VAL A O 1
ATOM 1168 N N . THR A 1 149 ? -12.380 -18.069 8.142 1.00 58.16 149 THR A N 1
ATOM 1169 C CA . THR A 1 149 ? -11.652 -16.967 7.508 1.00 58.16 149 THR A CA 1
ATOM 1170 C C . THR A 1 149 ? -10.823 -17.482 6.346 1.00 58.16 149 THR A C 1
ATOM 1172 O O . THR A 1 149 ? -9.981 -18.366 6.502 1.00 58.16 149 THR A O 1
ATOM 1175 N N . ILE A 1 150 ? -11.058 -16.908 5.168 1.00 62.06 150 ILE A N 1
ATOM 1176 C CA . ILE A 1 150 ? -10.316 -17.216 3.950 1.00 62.06 150 ILE A CA 1
ATOM 1177 C C . ILE A 1 150 ? -9.225 -16.161 3.794 1.00 62.06 150 ILE A C 1
ATOM 1179 O O . ILE A 1 150 ? -9.502 -14.963 3.748 1.00 62.06 150 ILE A O 1
ATOM 1183 N N . SER A 1 151 ? -7.980 -16.615 3.707 1.00 66.06 151 SER A N 1
ATOM 1184 C CA . SER A 1 151 ? -6.839 -15.777 3.352 1.00 66.06 151 SER A CA 1
ATOM 1185 C C . SER A 1 151 ? -6.297 -16.247 2.012 1.00 66.06 151 SER A C 1
ATOM 1187 O O . SER A 1 151 ? -6.079 -17.442 1.817 1.00 66.06 151 SER A O 1
ATOM 1189 N N . GLY A 1 152 ? -6.088 -15.313 1.093 1.00 64.44 152 GLY A N 1
ATOM 1190 C CA . GLY A 1 152 ? -5.491 -15.573 -0.210 1.00 64.44 152 GLY A CA 1
ATOM 1191 C C . GLY A 1 152 ? -4.419 -14.534 -0.499 1.00 64.44 152 GLY A C 1
ATOM 1192 O O . GLY A 1 152 ? -4.612 -13.349 -0.228 1.00 64.44 152 GLY A O 1
ATOM 1193 N N . ASP A 1 153 ? -3.291 -14.977 -1.048 1.00 62.09 153 ASP A N 1
ATOM 1194 C CA . ASP A 1 153 ? -2.277 -14.084 -1.604 1.00 62.09 153 ASP A CA 1
ATOM 1195 C C . ASP A 1 153 ? -2.540 -13.928 -3.103 1.00 62.09 153 ASP A C 1
ATOM 1197 O O . ASP A 1 153 ? -2.403 -14.881 -3.874 1.00 62.09 153 ASP A O 1
ATOM 1201 N N . ILE A 1 154 ? -2.946 -12.729 -3.526 1.00 64.12 154 ILE A N 1
ATOM 1202 C CA . ILE A 1 154 ? -3.126 -12.431 -4.947 1.00 64.12 154 ILE A CA 1
ATOM 1203 C C . ILE A 1 154 ? -1.741 -12.200 -5.546 1.00 64.12 154 ILE A C 1
ATOM 1205 O O . ILE A 1 154 ? -1.195 -11.088 -5.555 1.00 64.12 154 ILE A O 1
ATOM 1209 N N . LYS A 1 155 ? -1.162 -13.287 -6.057 1.00 60.78 155 LYS A N 1
ATOM 1210 C CA . LYS A 1 155 ? 0.166 -13.286 -6.664 1.00 60.78 155 LYS A CA 1
ATOM 1211 C C . LYS A 1 155 ? 0.242 -12.240 -7.777 1.00 60.78 155 LYS A C 1
ATOM 1213 O O . LYS A 1 155 ? -0.393 -12.358 -8.819 1.00 60.78 155 LYS A O 1
ATOM 1218 N N . GLY A 1 156 ? 1.076 -11.224 -7.568 1.00 61.81 156 GLY A N 1
ATOM 1219 C CA . GLY A 1 156 ? 1.322 -10.191 -8.575 1.00 61.81 156 GLY A CA 1
ATOM 1220 C C . GLY A 1 156 ? 0.150 -9.230 -8.808 1.00 61.81 156 GLY A C 1
ATOM 1221 O O . GLY A 1 156 ? 0.090 -8.643 -9.881 1.00 61.81 156 GLY A O 1
ATOM 1222 N N . MET A 1 157 ? -0.737 -9.030 -7.823 1.00 63.44 157 MET A N 1
ATOM 1223 C CA . MET A 1 157 ? -1.911 -8.137 -7.900 1.00 63.44 157 MET A CA 1
ATOM 1224 C C . MET A 1 157 ? -1.640 -6.788 -8.591 1.00 63.44 157 MET A C 1
ATOM 1226 O O . MET A 1 157 ? -2.413 -6.354 -9.439 1.00 63.44 157 MET A O 1
ATOM 1230 N N . PHE A 1 158 ? -0.525 -6.122 -8.274 1.00 64.88 158 PHE A N 1
ATOM 1231 C CA . PHE A 1 158 ? -0.206 -4.806 -8.847 1.00 64.88 158 PHE A CA 1
ATOM 1232 C C . PHE A 1 158 ? 0.029 -4.828 -10.358 1.00 64.88 158 PHE A C 1
ATOM 1234 O O . PHE A 1 158 ? -0.216 -3.832 -11.026 1.00 64.88 158 PHE A O 1
ATOM 1241 N N . HIS A 1 159 ? 0.482 -5.954 -10.901 1.00 62.88 159 HIS A N 1
ATOM 1242 C CA . HIS A 1 159 ? 0.681 -6.121 -12.335 1.00 62.88 159 HIS A CA 1
ATOM 1243 C C . HIS A 1 159 ? -0.631 -6.482 -13.069 1.00 62.88 159 HIS A C 1
ATOM 1245 O O . HIS A 1 159 ? -0.654 -6.502 -14.296 1.00 62.88 159 HIS A O 1
ATOM 1251 N N . GLN A 1 160 ? -1.719 -6.784 -12.345 1.00 62.50 160 GLN A N 1
ATOM 1252 C CA . GLN A 1 160 ? -3.032 -7.096 -12.929 1.00 62.50 160 GLN A CA 1
ATOM 1253 C C . GLN A 1 160 ? -3.855 -5.834 -13.241 1.00 62.50 160 GLN A C 1
ATOM 1255 O O . GLN A 1 160 ? -4.754 -5.873 -14.082 1.00 62.50 160 GLN A O 1
ATOM 1260 N N . VAL A 1 161 ? -3.557 -4.708 -12.582 1.00 67.62 161 VAL A N 1
ATOM 1261 C CA . VAL A 1 161 ? -4.216 -3.424 -12.850 1.00 67.62 161 VAL A CA 1
ATOM 1262 C C . VAL A 1 161 ? -3.575 -2.783 -14.075 1.00 67.62 161 VAL A C 1
ATOM 1264 O O . VAL A 1 161 ? -2.372 -2.520 -14.098 1.00 67.62 161 VAL A O 1
ATOM 1267 N N . ARG A 1 162 ? -4.380 -2.521 -15.108 1.00 72.19 162 ARG A N 1
ATOM 1268 C CA . ARG A 1 162 ? -3.876 -1.942 -16.355 1.00 72.19 162 ARG A CA 1
ATOM 1269 C C . ARG A 1 162 ? -3.594 -0.458 -16.189 1.00 72.19 162 ARG A C 1
ATOM 1271 O O . ARG A 1 162 ? -4.358 0.263 -15.554 1.00 72.19 162 ARG A O 1
ATOM 1278 N N . LEU A 1 163 ? -2.558 0.011 -16.874 1.00 78.44 163 LEU A N 1
ATOM 1279 C CA . LEU A 1 163 ? -2.363 1.434 -17.129 1.00 78.44 163 LEU A CA 1
ATOM 1280 C C . LEU A 1 163 ? -3.013 1.822 -18.452 1.00 78.44 163 LEU A C 1
ATOM 1282 O O . LEU A 1 163 ? -2.937 1.074 -19.441 1.00 78.44 163 LEU A O 1
ATOM 1286 N N . LEU A 1 164 ? -3.623 3.007 -18.472 1.00 81.38 164 LEU A N 1
ATOM 1287 C CA . LEU A 1 164 ? -4.124 3.599 -19.708 1.00 81.38 164 LEU A CA 1
ATOM 1288 C C . LEU A 1 164 ? -2.983 3.740 -20.731 1.00 81.38 164 LEU A C 1
ATOM 1290 O O . LEU A 1 164 ? -1.853 4.041 -20.341 1.00 81.38 164 LEU A O 1
ATOM 1294 N N . PRO A 1 165 ? -3.249 3.558 -22.039 1.00 80.44 165 PRO A N 1
ATOM 1295 C CA . PRO A 1 165 ? -2.223 3.672 -23.077 1.00 80.44 165 PRO A CA 1
ATOM 1296 C C . PRO A 1 165 ? -1.441 4.994 -23.049 1.00 80.44 165 PRO A C 1
ATOM 1298 O O . PRO A 1 165 ? -0.263 5.000 -23.389 1.00 80.44 165 PRO A O 1
ATOM 1301 N N . GLU A 1 166 ? -2.072 6.085 -22.600 1.00 82.69 166 GLU A N 1
ATOM 1302 C CA . GLU A 1 166 ? -1.449 7.407 -22.434 1.00 82.69 166 GLU A CA 1
ATOM 1303 C C . GLU A 1 166 ? -0.362 7.455 -21.344 1.00 82.69 166 GLU A C 1
ATOM 1305 O O . GLU A 1 166 ? 0.555 8.269 -21.423 1.00 82.69 166 GLU A O 1
ATOM 1310 N N . ASP A 1 167 ? -0.429 6.566 -20.351 1.00 84.38 167 ASP A N 1
ATOM 1311 C CA . ASP A 1 167 ? 0.467 6.545 -19.189 1.00 84.38 167 ASP A CA 1
ATOM 1312 C C . ASP A 1 167 ? 1.592 5.506 -19.292 1.00 84.38 167 ASP A C 1
ATOM 1314 O O . ASP A 1 167 ? 2.634 5.655 -18.652 1.00 84.38 167 ASP A O 1
ATOM 1318 N N . ARG A 1 168 ? 1.422 4.460 -20.112 1.00 84.12 168 ARG A N 1
ATOM 1319 C CA . ARG A 1 168 ? 2.429 3.394 -20.300 1.00 84.12 168 ARG A CA 1
ATOM 1320 C C . ARG A 1 168 ? 3.824 3.922 -20.670 1.00 84.12 168 ARG A C 1
ATOM 1322 O O . ARG A 1 168 ? 4.798 3.419 -20.101 1.00 84.12 168 ARG A O 1
ATOM 1329 N N . PRO A 1 169 ? 3.962 4.954 -21.531 1.00 87.81 169 PRO A N 1
ATOM 1330 C CA . PRO A 1 169 ? 5.267 5.503 -21.879 1.00 87.81 169 PRO A CA 1
ATOM 1331 C C . PRO A 1 169 ? 6.063 6.092 -20.709 1.00 87.81 169 PRO A C 1
ATOM 1333 O O . PRO A 1 169 ? 7.275 6.270 -20.835 1.00 87.81 169 PRO A O 1
ATOM 1336 N N . LEU A 1 170 ? 5.407 6.401 -19.584 1.00 86.75 170 LEU A N 1
ATOM 1337 C CA . LEU A 1 170 ? 6.045 6.974 -18.399 1.00 86.75 170 LEU A CA 1
ATOM 1338 C C . LEU A 1 170 ? 6.736 5.924 -17.513 1.00 86.75 170 LEU A C 1
ATOM 1340 O O . LEU A 1 170 ? 7.524 6.277 -16.637 1.00 86.75 170 LEU A O 1
ATOM 1344 N N . LEU A 1 171 ? 6.454 4.635 -17.717 1.00 87.12 171 LEU A N 1
ATOM 1345 C CA . LEU A 1 171 ? 7.013 3.549 -16.904 1.00 87.12 171 LEU A CA 1
ATOM 1346 C C . LEU A 1 171 ? 7.996 2.660 -17.679 1.00 87.12 171 LEU A C 1
ATOM 1348 O O . LEU A 1 171 ? 8.259 1.528 -17.274 1.00 87.12 171 LEU A O 1
ATOM 1352 N N . ARG A 1 172 ? 8.544 3.140 -18.800 1.00 89.75 172 ARG A N 1
ATOM 1353 C CA . ARG A 1 172 ? 9.472 2.355 -19.628 1.00 89.75 172 ARG A CA 1
ATOM 1354 C C . ARG A 1 172 ? 10.767 2.066 -18.880 1.00 89.75 172 ARG A C 1
ATOM 1356 O O . ARG A 1 172 ? 11.224 2.869 -18.074 1.00 89.75 172 ARG A O 1
ATOM 1363 N N . PHE A 1 173 ? 11.409 0.945 -19.176 1.00 90.88 173 PHE A N 1
ATOM 1364 C CA . PHE A 1 173 ? 12.724 0.619 -18.623 1.00 90.88 173 PHE A CA 1
ATOM 1365 C C . PHE A 1 173 ? 13.632 0.004 -19.686 1.00 90.88 173 PHE A C 1
ATOM 1367 O O . PHE A 1 173 ? 13.167 -0.476 -20.715 1.00 90.88 173 PHE A O 1
ATOM 1374 N N . MET A 1 174 ? 14.941 0.058 -19.452 1.00 90.88 174 MET A N 1
ATOM 1375 C CA . MET A 1 174 ? 15.956 -0.399 -20.404 1.00 90.88 174 MET A CA 1
ATOM 1376 C C . MET A 1 174 ? 16.660 -1.635 -19.878 1.00 90.88 174 MET A C 1
ATOM 1378 O O . MET A 1 174 ? 17.109 -1.622 -18.738 1.00 90.88 174 MET A O 1
ATOM 1382 N N . TRP A 1 175 ? 16.809 -2.672 -20.691 1.00 92.31 175 TRP A N 1
ATOM 1383 C CA . TRP A 1 175 ? 17.492 -3.894 -20.279 1.00 92.31 175 TRP A CA 1
ATOM 1384 C C . TRP A 1 175 ? 18.227 -4.536 -21.456 1.00 92.31 175 TRP A C 1
ATOM 1386 O O . TRP A 1 175 ? 17.802 -4.419 -22.602 1.00 92.31 175 TRP A O 1
ATOM 1396 N N . ARG A 1 176 ? 19.365 -5.175 -21.169 1.00 89.38 176 ARG A N 1
ATOM 1397 C CA . ARG A 1 176 ? 20.229 -5.817 -22.175 1.00 89.38 176 ARG A CA 1
ATOM 1398 C C . ARG A 1 176 ? 20.862 -7.116 -21.715 1.00 89.38 176 ARG A C 1
ATOM 1400 O O . ARG A 1 176 ? 21.906 -7.492 -22.223 1.00 89.38 176 ARG A O 1
ATOM 1407 N N . ASP A 1 177 ? 20.267 -7.755 -20.712 1.00 87.38 177 ASP A N 1
ATOM 1408 C CA . ASP A 1 177 ? 20.697 -9.075 -20.240 1.00 87.38 177 ASP A CA 1
ATOM 1409 C C . ASP A 1 177 ? 22.212 -9.172 -19.955 1.00 87.38 177 ASP A C 1
ATOM 1411 O O . ASP A 1 177 ? 22.885 -10.131 -20.313 1.00 87.38 177 ASP A O 1
ATOM 1415 N N . VAL A 1 178 ? 22.783 -8.105 -19.376 1.00 81.69 178 VAL A N 1
ATOM 1416 C CA . VAL A 1 178 ? 24.221 -7.988 -19.053 1.00 81.69 178 VAL A CA 1
ATOM 1417 C C . VAL A 1 178 ? 25.152 -8.034 -20.289 1.00 81.69 178 VAL A C 1
ATOM 1419 O O . VAL A 1 178 ? 26.372 -8.074 -20.156 1.00 81.69 178 VAL A O 1
ATOM 1422 N N . LYS A 1 179 ? 24.619 -7.916 -21.509 1.00 86.06 179 LYS A N 1
ATOM 1423 C CA . LYS A 1 179 ? 25.397 -7.781 -22.749 1.00 86.06 179 LYS A CA 1
ATOM 1424 C C . LYS A 1 179 ? 25.888 -6.347 -22.920 1.00 86.06 179 LYS A C 1
ATOM 1426 O O . LYS A 1 179 ? 25.267 -5.522 -23.585 1.00 86.06 179 LYS A O 1
ATOM 1431 N N . ILE A 1 180 ? 27.002 -6.026 -22.264 1.00 83.81 180 ILE A N 1
ATOM 1432 C CA . ILE A 1 180 ? 27.520 -4.652 -22.148 1.00 83.81 180 ILE A CA 1
ATOM 1433 C C . ILE A 1 180 ? 27.891 -4.038 -23.512 1.00 83.81 180 ILE A C 1
ATOM 1435 O O . ILE A 1 180 ? 27.826 -2.813 -23.658 1.00 83.81 180 ILE A O 1
ATOM 1439 N N . ASP A 1 181 ? 28.211 -4.868 -24.502 1.00 84.62 181 ASP A N 1
ATOM 1440 C CA . ASP A 1 181 ? 28.603 -4.438 -25.850 1.00 84.62 181 ASP A CA 1
ATOM 1441 C C . ASP A 1 181 ? 27.407 -4.158 -26.774 1.00 84.62 181 ASP A C 1
ATOM 1443 O O . ASP A 1 181 ? 27.550 -3.489 -27.796 1.00 84.62 181 ASP A O 1
ATOM 1447 N N . GLU A 1 182 ? 26.206 -4.609 -26.403 1.00 87.31 182 GLU A N 1
ATOM 1448 C CA . GLU A 1 182 ? 24.989 -4.407 -27.188 1.00 87.31 182 GLU A CA 1
ATOM 1449 C C . GLU A 1 182 ? 24.211 -3.162 -26.712 1.00 87.31 182 GLU A C 1
ATOM 1451 O O . GLU A 1 182 ? 24.211 -2.818 -25.515 1.00 87.31 182 GLU A O 1
ATOM 1456 N N . PRO A 1 183 ? 23.526 -2.445 -27.625 1.00 85.94 183 PRO A N 1
ATOM 1457 C CA . PRO A 1 183 ? 22.604 -1.393 -27.230 1.00 85.94 183 PRO A CA 1
ATOM 1458 C C . PRO A 1 183 ? 21.422 -2.001 -26.459 1.00 85.94 183 PRO A C 1
ATOM 1460 O O . PRO A 1 183 ? 20.896 -3.038 -26.860 1.00 85.94 183 PRO A O 1
ATOM 1463 N N . PRO A 1 184 ? 20.972 -1.370 -25.364 1.00 88.44 184 PRO A N 1
ATOM 1464 C CA . PRO A 1 184 ? 19.856 -1.891 -24.596 1.00 88.44 184 PRO A CA 1
ATOM 1465 C C . PRO A 1 184 ? 18.516 -1.764 -25.299 1.00 88.44 184 PRO A C 1
ATOM 1467 O O . PRO A 1 184 ? 18.204 -0.748 -25.926 1.00 88.44 184 PRO A O 1
ATOM 1470 N N . ASP A 1 185 ? 17.700 -2.787 -25.085 1.00 90.44 185 ASP A N 1
ATOM 1471 C CA . ASP A 1 185 ? 16.314 -2.817 -25.499 1.00 90.44 185 ASP A CA 1
ATOM 1472 C C . ASP A 1 185 ? 15.445 -2.038 -24.512 1.00 90.44 185 ASP A C 1
ATOM 1474 O O . ASP A 1 185 ? 15.714 -1.982 -23.308 1.00 90.44 185 ASP A O 1
ATOM 1478 N N . ILE A 1 186 ? 14.379 -1.432 -25.031 1.00 89.12 186 ILE A N 1
ATOM 1479 C CA . ILE A 1 186 ? 13.402 -0.701 -24.227 1.00 89.12 186 ILE A CA 1
ATOM 1480 C C . ILE A 1 186 ? 12.171 -1.582 -24.056 1.00 89.12 186 ILE A C 1
ATOM 1482 O O . ILE A 1 186 ? 11.610 -2.096 -25.026 1.00 89.12 186 ILE A O 1
ATOM 1486 N N . PHE A 1 187 ? 11.742 -1.715 -22.810 1.00 89.19 187 PHE A N 1
ATOM 1487 C CA . PHE A 1 187 ? 10.580 -2.480 -22.406 1.00 89.19 187 PHE A CA 1
ATOM 1488 C C . PHE A 1 187 ? 9.497 -1.544 -21.882 1.00 89.19 187 PHE A C 1
ATOM 1490 O O . PHE A 1 187 ? 9.771 -0.557 -21.193 1.00 89.19 187 PHE A O 1
ATOM 1497 N N . GLU A 1 188 ? 8.255 -1.867 -22.219 1.00 86.69 188 GLU A N 1
ATOM 1498 C CA . GLU A 1 188 ? 7.056 -1.196 -21.728 1.00 86.69 188 GLU A CA 1
ATOM 1499 C C . GLU A 1 188 ? 6.178 -2.213 -21.007 1.00 86.69 188 GLU A C 1
ATOM 1501 O O . GLU A 1 188 ? 6.052 -3.357 -21.458 1.00 86.69 188 GLU A O 1
ATOM 1506 N N . TRP A 1 189 ? 5.589 -1.799 -19.886 1.00 81.25 189 TRP A N 1
ATOM 1507 C CA . TRP A 1 189 ? 4.697 -2.649 -19.107 1.00 81.25 189 TRP A CA 1
ATOM 1508 C C . TRP A 1 189 ? 3.446 -3.004 -19.919 1.00 81.25 189 TRP A C 1
ATOM 1510 O O . TRP A 1 189 ? 2.814 -2.137 -20.529 1.00 81.25 189 TRP A O 1
ATOM 1520 N N . LYS A 1 190 ? 3.118 -4.295 -19.930 1.00 70.81 190 LYS A N 1
ATOM 1521 C CA . LYS A 1 190 ? 1.997 -4.913 -20.639 1.00 70.81 190 LYS A CA 1
ATOM 1522 C C . LYS A 1 190 ? 1.242 -5.891 -19.732 1.00 70.81 190 LYS A C 1
ATOM 1524 O O . LYS A 1 190 ? 1.554 -6.044 -18.556 1.00 70.81 190 LYS A O 1
ATOM 1529 N N . ASP A 1 191 ? 0.170 -6.445 -20.284 1.00 60.81 191 ASP A N 1
ATOM 1530 C CA . ASP A 1 191 ? -0.861 -7.210 -19.592 1.00 60.81 191 ASP A CA 1
ATOM 1531 C C . ASP A 1 191 ? -0.359 -8.509 -18.934 1.00 60.81 191 ASP A C 1
ATOM 1533 O O . ASP A 1 191 ? 0.387 -9.279 -19.529 1.00 60.81 191 ASP A O 1
ATOM 1537 N N . LEU A 1 192 ? -0.883 -8.816 -17.743 1.00 55.59 192 LEU A N 1
ATOM 1538 C CA . LEU A 1 192 ? -0.771 -10.127 -17.094 1.00 55.59 192 LEU A CA 1
ATOM 1539 C C . LEU A 1 192 ? -1.973 -11.035 -17.406 1.00 55.59 192 LEU A C 1
ATOM 1541 O O . LEU A 1 192 ? -2.718 -11.439 -16.512 1.00 55.59 192 LEU A O 1
ATOM 1545 N N . LEU A 1 193 ? -2.185 -11.356 -18.683 1.00 52.94 193 LEU A N 1
ATOM 1546 C CA . LEU A 1 193 ? -3.332 -12.169 -19.108 1.00 52.94 193 LEU A CA 1
ATOM 1547 C C . LEU A 1 193 ? -3.288 -13.597 -18.533 1.00 52.94 193 LEU A C 1
ATOM 1549 O O . LEU A 1 193 ? -4.279 -14.087 -17.997 1.00 52.94 193 LEU A O 1
ATOM 1553 N N . GLN A 1 194 ? -2.128 -14.256 -18.596 1.00 51.78 194 GLN A N 1
ATOM 1554 C CA . GLN A 1 194 ? -2.018 -15.672 -18.236 1.00 51.78 194 GLN A CA 1
ATOM 1555 C C . GLN A 1 194 ? -2.164 -15.910 -16.725 1.00 51.78 194 GLN A C 1
ATOM 1557 O O . GLN A 1 194 ? -2.893 -16.802 -16.308 1.00 51.78 194 GLN A O 1
ATOM 1562 N N . ALA A 1 195 ? -1.543 -15.062 -15.899 1.00 52.66 195 ALA A N 1
ATOM 1563 C CA . ALA A 1 195 ? -1.611 -15.185 -14.441 1.00 52.66 195 ALA A CA 1
ATOM 1564 C C . ALA A 1 195 ? -3.018 -14.909 -13.875 1.00 52.66 195 ALA A C 1
ATOM 1566 O O . ALA A 1 195 ? -3.364 -15.434 -12.819 1.00 52.66 195 ALA A O 1
ATOM 1567 N N . TRP A 1 196 ? -3.817 -14.082 -14.561 1.00 51.25 196 TRP A N 1
ATOM 1568 C CA . TRP A 1 196 ? -5.216 -13.850 -14.203 1.00 51.25 196 TRP A CA 1
ATOM 1569 C C . TRP A 1 196 ? -6.082 -15.081 -14.487 1.00 51.25 196 TRP A C 1
ATOM 1571 O O . TRP A 1 196 ? -6.836 -15.500 -13.614 1.00 51.25 196 TRP A O 1
ATOM 1581 N N . ASN A 1 197 ? -5.930 -15.690 -15.668 1.00 55.72 197 ASN A N 1
ATOM 1582 C CA . ASN A 1 197 ? -6.674 -16.894 -16.051 1.00 55.72 197 ASN A CA 1
ATOM 1583 C C . ASN A 1 197 ? -6.399 -18.069 -15.100 1.00 55.72 197 ASN A C 1
ATOM 1585 O O . ASN A 1 197 ? -7.327 -18.786 -14.724 1.00 55.72 197 ASN A O 1
ATOM 1589 N N . ASP A 1 198 ? -5.143 -18.230 -14.675 1.00 57.28 198 ASP A N 1
ATOM 1590 C CA . ASP A 1 198 ? -4.755 -19.262 -13.711 1.00 57.28 198 ASP A CA 1
ATOM 1591 C C . ASP A 1 198 ? -5.409 -19.005 -12.333 1.00 57.28 198 ASP A C 1
ATOM 1593 O O . ASP A 1 198 ? -6.008 -19.909 -11.752 1.00 57.28 198 ASP A O 1
ATOM 1597 N N . TRP A 1 199 ? -5.389 -17.756 -11.843 1.00 58.09 199 TRP A N 1
ATOM 1598 C CA . TRP A 1 199 ? -6.000 -17.376 -10.560 1.00 58.09 199 TRP A CA 1
ATOM 1599 C C . TRP A 1 199 ? -7.536 -17.477 -10.558 1.00 58.09 199 TRP A C 1
ATOM 1601 O O . TRP A 1 199 ? -8.122 -18.000 -9.612 1.00 58.09 199 TRP A O 1
ATOM 1611 N N . GLU A 1 200 ? -8.211 -17.015 -11.614 1.00 54.22 200 GLU A N 1
ATOM 1612 C CA . GLU A 1 200 ? -9.673 -17.115 -11.740 1.00 54.22 200 GLU A CA 1
ATOM 1613 C C . GLU A 1 200 ? -10.137 -18.583 -11.802 1.00 54.22 200 GLU A C 1
ATOM 1615 O O . GLU A 1 200 ? -11.188 -18.937 -11.260 1.00 54.22 200 GLU A O 1
ATOM 1620 N N . GLY A 1 201 ? -9.326 -19.465 -12.397 1.00 59.97 201 GLY A N 1
ATOM 1621 C CA . GLY A 1 201 ? -9.545 -20.911 -12.377 1.00 59.97 201 GLY A CA 1
ATOM 1622 C C . GLY A 1 201 ? -9.515 -21.509 -10.965 1.00 59.97 201 GLY A C 1
ATOM 1623 O O . GLY A 1 201 ? -10.342 -22.368 -10.648 1.00 59.97 201 GLY A O 1
ATOM 1624 N N . GLU A 1 202 ? -8.626 -21.018 -10.096 1.00 53.91 202 GLU A N 1
ATOM 1625 C CA . GLU A 1 202 ? -8.487 -21.452 -8.697 1.00 53.91 202 GLU A CA 1
ATOM 1626 C C . GLU A 1 202 ? -9.658 -20.998 -7.799 1.00 53.91 202 GLU A C 1
ATOM 1628 O O . GLU A 1 202 ? -9.968 -21.649 -6.798 1.00 53.91 202 GLU A O 1
ATOM 1633 N N . LEU A 1 203 ? -10.388 -19.936 -8.166 1.00 51.47 203 LEU A N 1
ATOM 1634 C CA . LEU A 1 203 ? -11.554 -19.469 -7.397 1.00 51.47 203 LEU A CA 1
ATOM 1635 C C . LEU A 1 203 ? -12.716 -20.472 -7.387 1.00 51.47 203 LEU A C 1
ATOM 1637 O O . LEU A 1 203 ? -13.535 -20.465 -6.466 1.00 51.47 203 LEU A O 1
ATOM 1641 N N . ARG A 1 204 ? -12.791 -21.362 -8.385 1.00 58.66 204 ARG A N 1
ATOM 1642 C CA . ARG A 1 204 ? -13.860 -22.371 -8.504 1.00 58.66 204 ARG A CA 1
ATOM 1643 C C . ARG A 1 204 ? -13.829 -23.419 -7.390 1.00 58.66 204 ARG A C 1
ATOM 1645 O O . ARG A 1 204 ? -14.816 -24.121 -7.194 1.00 58.66 204 ARG A O 1
ATOM 1652 N N . VAL A 1 205 ? -12.714 -23.518 -6.664 1.00 53.47 205 VAL A N 1
ATOM 1653 C CA . VAL A 1 205 ? -12.491 -24.514 -5.606 1.00 53.47 205 VAL A CA 1
ATOM 1654 C C . VAL A 1 205 ? -12.853 -23.970 -4.215 1.00 53.47 205 VAL A C 1
ATOM 1656 O O . VAL A 1 205 ? -13.061 -24.746 -3.282 1.00 53.47 205 VAL A O 1
ATOM 1659 N N . ILE A 1 206 ? -13.012 -22.648 -4.074 1.00 51.91 206 ILE A N 1
ATOM 1660 C CA . ILE A 1 206 ? -13.322 -21.968 -2.803 1.00 51.91 206 ILE A CA 1
ATOM 1661 C C . ILE A 1 206 ? -14.605 -22.483 -2.123 1.00 51.91 206 ILE A C 1
ATOM 1663 O O . ILE A 1 206 ? -14.570 -22.669 -0.907 1.00 51.91 206 ILE A O 1
ATOM 1667 N N . PRO A 1 207 ? -15.706 -22.798 -2.840 1.00 54.25 207 PRO A N 1
ATOM 1668 C CA . PRO A 1 207 ? -16.923 -23.312 -2.204 1.00 54.25 207 PRO A CA 1
ATOM 1669 C C . PRO A 1 207 ? -16.776 -24.696 -1.547 1.00 54.25 207 PRO A C 1
ATOM 1671 O O . PRO A 1 207 ? -17.684 -25.134 -0.849 1.00 54.25 207 PRO A O 1
ATOM 1674 N N . SER A 1 208 ? -15.671 -25.415 -1.784 1.00 53.69 208 SER A N 1
ATOM 1675 C CA . SER A 1 208 ? -15.498 -26.807 -1.337 1.00 53.69 208 SER A CA 1
ATOM 1676 C C . SER A 1 208 ? -14.758 -26.965 -0.001 1.00 53.69 208 SER A C 1
ATOM 1678 O O . SER A 1 208 ? -14.725 -28.058 0.566 1.00 53.69 208 SER A O 1
ATOM 1680 N N . ILE A 1 209 ? -14.190 -25.886 0.544 1.00 50.72 209 ILE A N 1
ATOM 1681 C CA . ILE A 1 209 ? -13.312 -25.941 1.718 1.00 50.72 209 ILE A CA 1
ATOM 1682 C C . ILE A 1 209 ? -14.135 -25.746 3.002 1.00 50.72 209 ILE A C 1
ATOM 1684 O O . ILE A 1 209 ? -14.696 -24.679 3.226 1.00 50.72 209 ILE A O 1
ATOM 1688 N N . HIS A 1 210 ? -14.169 -26.765 3.868 1.00 46.00 210 HIS A N 1
ATOM 1689 C CA . HIS A 1 210 ? -14.856 -26.736 5.167 1.00 46.00 210 HIS A CA 1
ATOM 1690 C C . HIS A 1 210 ? -13.859 -26.998 6.296 1.00 46.00 210 HIS A C 1
ATOM 1692 O O . HIS A 1 210 ? -13.254 -28.068 6.347 1.00 46.00 210 HIS A O 1
ATOM 1698 N N . LEU A 1 211 ? -13.687 -26.044 7.212 1.00 46.25 211 LEU A N 1
ATOM 1699 C CA . LEU A 1 211 ? -12.789 -26.168 8.363 1.00 46.25 211 LEU A CA 1
ATOM 1700 C C . LEU A 1 211 ? -13.391 -25.441 9.570 1.00 46.25 211 LEU A C 1
ATOM 1702 O O . LEU A 1 211 ? -13.898 -24.331 9.435 1.00 46.25 211 LEU A O 1
ATOM 1706 N N . ALA A 1 212 ? -13.327 -26.059 10.749 1.00 40.81 212 ALA A N 1
ATOM 1707 C CA . ALA A 1 212 ? -13.947 -25.544 11.966 1.00 40.81 212 ALA A CA 1
ATOM 1708 C C . ALA A 1 212 ? -12.922 -24.871 12.893 1.00 40.81 212 ALA A C 1
ATOM 1710 O O . ALA A 1 212 ? -12.036 -25.551 13.414 1.00 40.81 212 ALA A O 1
ATOM 1711 N N . ARG A 1 213 ? -13.072 -23.554 13.122 1.00 48.16 213 ARG A N 1
ATOM 1712 C CA . ARG A 1 213 ? -12.653 -22.811 14.335 1.00 48.16 213 ARG A CA 1
ATOM 1713 C C . ARG A 1 213 ? -12.946 -21.313 14.169 1.00 48.16 213 ARG A C 1
ATOM 1715 O O . ARG A 1 213 ? -12.223 -20.689 13.405 1.00 48.16 213 ARG A O 1
ATOM 1722 N N . CYS A 1 214 ? -13.894 -20.744 14.930 1.00 51.97 214 CYS A N 1
ATOM 1723 C CA . CYS A 1 214 ? -13.904 -19.349 15.434 1.00 51.97 214 CYS A CA 1
ATOM 1724 C C . CYS A 1 214 ? -15.167 -19.075 16.298 1.00 51.97 214 CYS A C 1
ATOM 1726 O O . CYS A 1 214 ? -15.947 -19.992 16.533 1.00 51.97 214 CYS A O 1
ATOM 1728 N N . TYR A 1 215 ? -15.323 -17.838 16.797 1.00 52.94 215 TYR A N 1
ATOM 1729 C CA . TYR A 1 215 ? -16.224 -17.342 17.867 1.00 52.94 215 TYR A CA 1
ATOM 1730 C C . TYR A 1 215 ? -17.704 -17.763 17.844 1.00 52.94 215 TYR A C 1
ATOM 1732 O O . TYR A 1 215 ? -18.380 -17.624 18.862 1.00 52.94 215 TYR A O 1
ATOM 1740 N N . LEU A 1 216 ? -18.210 -18.260 16.718 1.00 55.72 216 LEU A N 1
ATOM 1741 C CA . LEU A 1 216 ? -19.581 -18.732 16.552 1.00 55.72 216 LEU A CA 1
ATOM 1742 C C . LEU A 1 216 ? -19.568 -20.247 16.301 1.00 55.72 216 LEU A C 1
ATOM 1744 O O . LEU A 1 216 ? -19.327 -20.681 15.172 1.00 55.72 216 LEU A O 1
ATOM 1748 N N . PRO A 1 217 ? -19.832 -21.074 17.324 1.00 55.09 217 PRO A N 1
ATOM 1749 C CA . PRO A 1 217 ? -20.396 -22.401 17.116 1.00 55.09 217 PRO A CA 1
ATOM 1750 C C . PRO A 1 217 ? -21.713 -22.278 16.324 1.00 55.09 217 PRO A C 1
ATOM 1752 O O . PRO A 1 217 ? -22.424 -21.280 16.465 1.00 55.09 217 PRO A O 1
ATOM 1755 N N . ALA A 1 218 ? -22.048 -23.266 15.488 1.00 54.50 218 ALA A N 1
ATOM 1756 C CA . ALA A 1 218 ? -23.257 -23.257 14.643 1.00 54.50 218 ALA A CA 1
ATOM 1757 C C . ALA A 1 218 ? -24.570 -23.072 15.443 1.00 54.50 218 ALA A C 1
ATOM 1759 O O . ALA A 1 218 ? -25.599 -22.667 14.913 1.00 54.50 218 ALA A O 1
ATOM 1760 N N . ASP A 1 219 ? -24.502 -23.346 16.736 1.00 55.41 219 ASP A N 1
ATOM 1761 C CA . ASP A 1 219 ? -25.520 -23.245 17.769 1.00 55.41 219 ASP A CA 1
ATOM 1762 C C . ASP A 1 219 ? -25.744 -21.812 18.312 1.00 55.41 219 ASP A C 1
ATOM 1764 O O . ASP A 1 219 ? -26.758 -21.569 18.962 1.00 55.41 219 ASP A O 1
ATOM 1768 N N . VAL A 1 220 ? -24.865 -20.842 18.009 1.00 54.00 220 VAL A N 1
ATOM 1769 C CA . VAL A 1 220 ? -24.882 -19.466 18.573 1.00 54.00 220 VAL A CA 1
ATOM 1770 C C . VAL A 1 220 ? -25.317 -18.391 17.554 1.00 54.00 220 VAL A C 1
ATOM 1772 O O . VAL A 1 220 ? -25.446 -17.206 17.885 1.00 54.00 220 VAL A O 1
ATOM 1775 N N . ASP A 1 221 ? -25.622 -18.782 16.314 1.00 50.69 221 ASP A N 1
ATOM 1776 C CA . ASP A 1 221 ? -26.136 -17.881 15.266 1.00 50.69 221 ASP A CA 1
ATOM 1777 C C . ASP A 1 221 ? -27.671 -17.730 15.296 1.00 50.69 221 ASP A C 1
ATOM 1779 O O . ASP A 1 221 ? -28.340 -17.553 14.281 1.00 50.69 221 ASP A O 1
ATOM 1783 N N . GLN A 1 222 ? -28.253 -17.821 16.495 1.00 56.88 222 GLN A N 1
ATOM 1784 C CA . GLN A 1 222 ? -29.655 -17.498 16.738 1.00 56.88 222 GLN A CA 1
ATOM 1785 C C . GLN A 1 222 ? -29.769 -16.023 17.133 1.00 56.88 222 GLN A C 1
ATOM 1787 O O . GLN A 1 222 ? -29.040 -15.534 17.997 1.00 56.88 222 GLN A O 1
ATOM 1792 N N . SER A 1 223 ? -30.729 -15.311 16.545 1.00 55.66 223 SER A N 1
ATOM 1793 C CA . SER A 1 223 ? -31.007 -13.886 16.788 1.00 55.66 223 SER A CA 1
ATOM 1794 C C . SER A 1 223 ? -31.494 -13.548 18.212 1.00 55.66 223 SER A C 1
ATOM 1796 O O . SER A 1 223 ? -31.900 -12.418 18.464 1.00 55.66 223 SER A O 1
ATOM 1798 N N . SER A 1 224 ? -31.459 -14.505 19.144 1.00 58.66 224 SER A N 1
ATOM 1799 C CA . SER A 1 224 ? -31.897 -14.383 20.540 1.00 58.66 224 SER A CA 1
ATOM 1800 C C . SER A 1 224 ? -30.758 -14.412 21.570 1.00 58.66 224 SER A C 1
ATOM 1802 O O . SER A 1 224 ? -31.039 -14.420 22.765 1.00 58.66 224 SER A O 1
ATOM 1804 N N . VAL A 1 225 ? -29.488 -14.470 21.148 1.00 63.94 225 VAL A N 1
ATOM 1805 C CA . VAL A 1 225 ? -28.343 -14.601 22.068 1.00 63.94 225 VAL A CA 1
ATOM 1806 C C . VAL A 1 225 ? -27.663 -13.250 22.307 1.00 63.94 225 VAL A C 1
ATOM 1808 O O . VAL A 1 225 ? -27.168 -12.625 21.369 1.00 63.94 225 VAL A O 1
ATOM 1811 N N . THR A 1 226 ? -27.589 -12.824 23.571 1.00 63.19 226 THR A N 1
ATOM 1812 C CA . THR A 1 226 ? -26.776 -11.675 24.007 1.00 63.19 226 THR A CA 1
ATOM 1813 C C . THR A 1 226 ? -25.291 -12.032 23.948 1.00 63.19 226 THR A C 1
ATOM 1815 O O . THR A 1 226 ? -24.889 -13.104 24.400 1.00 63.19 226 THR A O 1
ATOM 1818 N N . ARG A 1 227 ? -24.467 -11.146 23.378 1.00 66.69 227 ARG A N 1
ATOM 1819 C CA . ARG A 1 227 ? -23.037 -11.388 23.133 1.00 66.69 227 ARG A CA 1
ATOM 1820 C C . ARG A 1 227 ? -22.192 -10.346 23.859 1.00 66.69 227 ARG A C 1
ATOM 1822 O O . ARG A 1 227 ? -22.308 -9.160 23.563 1.00 66.69 227 ARG A O 1
ATOM 1829 N N . ASP A 1 228 ? -21.285 -10.806 24.717 1.00 70.12 228 ASP A N 1
ATOM 1830 C CA . ASP A 1 228 ? -20.328 -9.944 25.413 1.00 70.12 228 ASP A CA 1
ATOM 1831 C C . ASP A 1 228 ? -18.931 -10.072 24.798 1.00 70.12 228 ASP A C 1
ATOM 1833 O O . ASP A 1 228 ? -18.332 -11.149 24.761 1.00 70.12 228 ASP A O 1
ATOM 1837 N N . VAL A 1 229 ? -18.386 -8.953 24.316 1.00 71.50 229 VAL A N 1
ATOM 1838 C CA . VAL A 1 229 ? -17.016 -8.881 23.792 1.00 71.50 229 VAL A CA 1
ATOM 1839 C C . VAL A 1 229 ? -16.137 -8.155 24.802 1.00 71.50 229 VAL A C 1
ATOM 1841 O O . VAL A 1 229 ? -16.225 -6.939 24.973 1.00 71.50 229 VAL A O 1
ATOM 1844 N N . HIS A 1 230 ? -15.250 -8.900 25.459 1.00 75.06 230 HIS A N 1
ATOM 1845 C CA . HIS A 1 230 ? -14.309 -8.340 26.424 1.00 75.06 230 HIS A CA 1
ATOM 1846 C C . HIS A 1 230 ? -12.993 -7.969 25.745 1.00 75.06 230 HIS A C 1
ATOM 1848 O O . HIS A 1 230 ? -12.249 -8.834 25.282 1.00 75.06 230 HIS A O 1
ATOM 1854 N N . VAL A 1 231 ? -12.686 -6.672 25.722 1.00 70.38 231 VAL A N 1
ATOM 1855 C CA . VAL A 1 231 ? -11.412 -6.165 25.209 1.00 70.38 231 VAL A CA 1
ATOM 1856 C C . VAL A 1 231 ? -10.586 -5.612 26.356 1.00 70.38 231 VAL A C 1
ATOM 1858 O O . VAL A 1 231 ? -10.995 -4.685 27.051 1.00 70.38 231 VAL A O 1
ATOM 1861 N N . PHE A 1 232 ? -9.400 -6.182 26.534 1.00 70.56 232 PHE A N 1
ATOM 1862 C CA . PHE A 1 232 ? -8.452 -5.759 27.554 1.00 70.56 232 PHE A CA 1
ATOM 1863 C C . PHE A 1 232 ? -7.407 -4.833 26.936 1.00 70.56 232 PHE A C 1
ATOM 1865 O O . PHE A 1 232 ? -6.891 -5.088 25.848 1.00 70.56 232 PHE A O 1
ATOM 1872 N N . CYS A 1 233 ? -7.094 -3.750 27.639 1.00 65.44 233 CYS A N 1
ATOM 1873 C CA . CYS A 1 233 ? -6.041 -2.815 27.272 1.00 65.44 233 CYS A CA 1
ATOM 1874 C C . CYS A 1 233 ? -5.081 -2.652 28.428 1.00 65.44 233 CYS A C 1
ATOM 1876 O O . CYS A 1 233 ? -5.502 -2.371 29.546 1.00 65.44 233 CYS A O 1
ATOM 1878 N N . ASP A 1 234 ? -3.796 -2.760 28.124 1.00 63.38 234 ASP A N 1
ATOM 1879 C CA . ASP A 1 234 ? -2.724 -2.500 29.067 1.00 63.38 234 ASP A CA 1
ATOM 1880 C C . ASP A 1 234 ? -1.745 -1.494 28.450 1.00 63.38 234 ASP A C 1
ATOM 1882 O O . ASP A 1 234 ? -1.451 -1.535 27.253 1.00 63.38 234 ASP A O 1
ATOM 1886 N N . ALA A 1 235 ? -1.244 -0.574 29.269 1.00 57.84 235 ALA A N 1
ATOM 1887 C CA . ALA A 1 235 ? -0.192 0.361 28.895 1.00 57.84 235 ALA A CA 1
ATOM 1888 C C . ALA A 1 235 ? 1.170 -0.156 29.374 1.00 57.84 235 ALA A C 1
ATOM 1890 O O . ALA A 1 235 ? 1.950 0.576 29.982 1.00 57.84 235 ALA A O 1
ATOM 1891 N N . SER A 1 236 ? 1.483 -1.421 29.099 1.00 58.25 236 SER A N 1
ATOM 1892 C CA . SER A 1 236 ? 2.777 -1.994 29.449 1.00 58.25 236 SER A CA 1
ATOM 1893 C C . SER A 1 236 ? 3.736 -1.917 28.267 1.00 58.25 236 SER A C 1
ATOM 1895 O O . SER A 1 236 ? 3.641 -2.657 27.290 1.00 58.25 236 SER A O 1
ATOM 1897 N N . ARG A 1 237 ? 4.696 -0.988 28.368 1.00 49.00 237 ARG A N 1
ATOM 1898 C CA . ARG A 1 237 ? 6.113 -1.268 28.057 1.00 49.00 237 ARG A CA 1
ATOM 1899 C C . ARG A 1 237 ? 7.049 -0.115 28.409 1.00 49.00 237 ARG A C 1
ATOM 1901 O O . ARG A 1 237 ? 8.167 -0.389 28.821 1.00 49.00 237 ARG A O 1
ATOM 1908 N N . VAL A 1 238 ? 6.625 1.150 28.307 1.00 55.03 238 VAL A N 1
ATOM 1909 C CA . VAL A 1 238 ? 7.470 2.311 28.659 1.00 55.03 238 VAL A CA 1
ATOM 1910 C C . VAL A 1 238 ? 6.603 3.466 29.167 1.00 55.03 238 VAL A C 1
ATOM 1912 O O . VAL A 1 238 ? 5.735 3.948 28.441 1.00 55.03 238 VAL A O 1
ATOM 1915 N N . ALA A 1 239 ? 6.842 3.937 30.396 1.00 56.22 239 ALA A N 1
ATOM 1916 C CA . ALA A 1 239 ? 6.178 5.135 30.909 1.00 56.22 239 ALA A CA 1
ATOM 1917 C C . ALA A 1 239 ? 6.520 6.347 30.011 1.00 56.22 239 ALA A C 1
ATOM 1919 O O . ALA A 1 239 ? 7.703 6.564 29.721 1.00 56.22 239 ALA A O 1
ATOM 1920 N N . PRO A 1 240 ? 5.531 7.148 29.566 1.00 58.28 240 PRO A N 1
ATOM 1921 C CA . PRO A 1 240 ? 5.790 8.346 28.777 1.00 58.28 240 PRO A CA 1
ATOM 1922 C C . PRO A 1 240 ? 6.775 9.269 29.503 1.00 58.28 240 PRO A C 1
ATOM 1924 O O . PRO A 1 240 ? 6.625 9.518 30.699 1.00 58.28 240 PRO A O 1
ATOM 1927 N N . LYS A 1 241 ? 7.779 9.788 28.789 1.00 59.34 241 LYS A N 1
ATOM 1928 C CA . LYS A 1 241 ? 8.621 10.884 29.289 1.00 59.34 241 LYS A CA 1
ATOM 1929 C C . LYS A 1 241 ? 7.937 12.219 28.955 1.00 59.34 241 LYS A C 1
ATOM 1931 O O . LYS A 1 241 ? 7.512 12.381 27.811 1.00 59.34 241 LYS A O 1
ATOM 1936 N N . PRO A 1 242 ? 7.857 13.184 29.891 1.00 64.56 242 PRO A N 1
ATOM 1937 C CA . PRO A 1 242 ? 8.372 13.159 31.264 1.00 64.56 242 PRO A CA 1
ATOM 1938 C C . PRO A 1 242 ? 7.539 12.277 32.205 1.00 64.56 242 PRO A C 1
ATOM 1940 O O . PRO A 1 242 ? 6.332 12.148 32.023 1.00 64.56 242 PRO A O 1
ATOM 1943 N N . LEU A 1 243 ? 8.194 11.733 33.239 1.00 66.38 243 LEU A N 1
ATOM 1944 C CA . LEU A 1 243 ? 7.572 10.900 34.273 1.00 66.38 243 LEU A CA 1
ATOM 1945 C C . LEU A 1 243 ? 6.295 11.559 34.816 1.00 66.38 243 LEU A C 1
ATOM 1947 O O . LEU A 1 243 ? 6.294 12.695 35.297 1.00 66.38 243 LEU A O 1
ATOM 1951 N N . HIS A 1 244 ? 5.189 10.836 34.707 1.00 74.06 244 HIS A N 1
ATOM 1952 C CA . HIS A 1 244 ? 3.884 11.248 35.201 1.00 74.06 244 HIS A CA 1
ATOM 1953 C C . HIS A 1 244 ? 3.547 10.493 36.490 1.00 74.06 244 HIS A C 1
ATOM 1955 O O . HIS A 1 244 ? 4.031 9.387 36.710 1.00 74.06 244 HIS A O 1
ATOM 1961 N N . SER A 1 245 ? 2.713 11.090 37.348 1.00 82.56 245 SER A N 1
ATOM 1962 C CA . SER A 1 245 ? 2.175 10.386 38.516 1.00 82.56 245 SER A CA 1
ATOM 1963 C C . SER A 1 245 ? 1.287 9.218 38.080 1.00 82.56 245 SER A C 1
ATOM 1965 O O . SER A 1 245 ? 0.701 9.266 36.997 1.00 82.56 245 SER A O 1
ATOM 1967 N N . MET A 1 246 ? 1.132 8.212 38.944 1.00 81.00 246 MET A N 1
ATOM 1968 C CA . MET A 1 246 ? 0.284 7.038 38.689 1.00 81.00 246 MET A CA 1
ATOM 1969 C C . MET A 1 246 ? -1.116 7.433 38.192 1.00 81.00 246 MET A C 1
ATOM 1971 O O . MET A 1 246 ? -1.531 7.023 37.117 1.00 81.00 246 MET A O 1
ATOM 1975 N N . GLN A 1 247 ? -1.768 8.378 38.872 1.00 82.56 247 GLN A N 1
ATOM 1976 C CA . GLN A 1 247 ? -3.102 8.873 38.501 1.00 82.56 247 GLN A CA 1
ATOM 1977 C C . GLN A 1 247 ? -3.152 9.480 37.084 1.00 82.56 247 GLN A C 1
ATOM 1979 O O . GLN A 1 247 ? -4.145 9.374 36.368 1.00 82.56 247 GLN A O 1
ATOM 1984 N N . LYS A 1 248 ? -2.072 10.142 36.645 1.00 83.44 248 LYS A N 1
ATOM 1985 C CA . LYS A 1 248 ? -1.974 10.685 35.282 1.00 83.44 248 LYS A CA 1
ATOM 1986 C C . LYS A 1 248 ? -1.760 9.582 34.247 1.00 83.44 248 LYS A C 1
ATOM 1988 O O . LYS A 1 248 ? -2.226 9.740 33.122 1.00 83.44 248 LYS A O 1
ATOM 1993 N N . LEU A 1 249 ? -1.050 8.510 34.603 1.00 83.19 249 LEU A N 1
ATOM 1994 C CA . LEU A 1 249 ? -0.882 7.334 33.748 1.00 83.19 249 LEU A CA 1
ATOM 1995 C C . LEU A 1 249 ? -2.202 6.575 33.605 1.00 83.19 249 LEU A C 1
ATOM 1997 O O . LEU A 1 249 ? -2.595 6.286 32.482 1.00 83.19 249 LEU A O 1
ATOM 2001 N N . GLU A 1 250 ? -2.935 6.370 34.697 1.00 86.19 250 GLU A N 1
ATOM 2002 C CA . GLU A 1 250 ? -4.286 5.791 34.687 1.00 86.19 250 GLU A CA 1
ATOM 2003 C C . GLU A 1 250 ? -5.236 6.604 33.794 1.00 86.19 250 GLU A C 1
ATOM 2005 O O . GLU A 1 250 ? -5.940 6.051 32.951 1.00 86.19 250 GLU A O 1
ATOM 2010 N N . LEU A 1 251 ? -5.189 7.941 33.874 1.00 86.50 251 LEU A N 1
ATOM 2011 C CA . LEU A 1 251 ? -5.963 8.801 32.974 1.00 86.50 251 LEU A CA 1
ATOM 2012 C C . LEU A 1 251 ? -5.532 8.653 31.503 1.00 86.50 251 LEU A C 1
ATOM 2014 O O . LEU A 1 251 ? -6.366 8.738 30.604 1.00 86.50 251 LEU A O 1
ATOM 2018 N N . CYS A 1 252 ? -4.243 8.430 31.227 1.00 85.56 252 CYS A N 1
ATOM 2019 C CA . CYS A 1 252 ? -3.775 8.122 29.873 1.00 85.56 252 CYS A CA 1
ATOM 2020 C C . CYS A 1 252 ? -4.306 6.768 29.382 1.00 85.56 252 CYS A C 1
ATOM 2022 O O . CYS A 1 252 ? -4.709 6.683 28.225 1.00 85.56 252 CYS A O 1
ATOM 2024 N N . VAL A 1 253 ? -4.362 5.746 30.241 1.00 83.88 253 VAL A N 1
ATOM 2025 C CA . VAL A 1 253 ? -4.982 4.451 29.916 1.00 83.88 253 VAL A CA 1
ATOM 2026 C C . VAL A 1 253 ? -6.461 4.641 29.581 1.00 83.88 253 VAL A C 1
ATOM 2028 O O . VAL A 1 253 ? -6.917 4.138 28.558 1.00 83.88 253 VAL A O 1
ATOM 2031 N N . ALA A 1 254 ? -7.189 5.449 30.357 1.00 86.00 254 ALA A N 1
ATOM 2032 C CA . ALA A 1 254 ? -8.594 5.749 30.081 1.00 86.00 254 ALA A CA 1
ATOM 2033 C C . ALA A 1 254 ? -8.801 6.474 28.737 1.00 86.00 254 ALA A C 1
ATOM 2035 O O . ALA A 1 254 ? -9.737 6.161 27.998 1.00 86.00 254 ALA A O 1
ATOM 2036 N N . VAL A 1 255 ? -7.897 7.392 28.364 1.00 85.94 255 VAL A N 1
ATOM 2037 C CA . VAL A 1 255 ? -7.886 7.999 27.018 1.00 85.94 255 VAL A CA 1
ATOM 2038 C C . VAL A 1 255 ? -7.687 6.929 25.946 1.00 85.94 255 VAL A C 1
ATOM 2040 O O . VAL A 1 255 ? -8.418 6.932 24.956 1.00 85.94 255 VAL A O 1
ATOM 2043 N N . THR A 1 256 ? -6.728 6.020 26.130 1.00 84.12 256 THR A N 1
ATOM 2044 C CA . THR A 1 256 ? -6.475 4.920 25.190 1.00 84.12 256 THR A CA 1
ATOM 2045 C C . THR A 1 256 ? -7.700 4.018 25.052 1.00 84.12 256 THR A C 1
ATOM 2047 O O . THR A 1 256 ? -8.098 3.729 23.928 1.00 84.12 256 THR A O 1
ATOM 2050 N N . GLY A 1 257 ? -8.356 3.647 26.156 1.00 84.50 257 GLY A N 1
ATOM 2051 C CA . GLY A 1 257 ? -9.588 2.851 26.145 1.00 84.50 257 GLY A CA 1
ATOM 2052 C C . GLY A 1 257 ? -10.738 3.537 25.399 1.00 84.50 257 GLY A C 1
ATOM 2053 O O . GLY A 1 257 ? -11.383 2.923 24.548 1.00 84.50 257 GLY A O 1
ATOM 2054 N N . ALA A 1 258 ? -10.947 4.839 25.623 1.00 84.69 258 ALA A N 1
ATOM 2055 C CA . ALA A 1 258 ? -11.954 5.617 24.895 1.00 84.69 258 ALA A CA 1
ATOM 2056 C C . ALA A 1 258 ? -11.646 5.714 23.388 1.00 84.69 258 ALA A C 1
ATOM 2058 O O . ALA A 1 258 ? -12.544 5.631 22.551 1.00 84.69 258 ALA A O 1
ATOM 2059 N N . GLN A 1 259 ? -10.370 5.862 23.017 1.00 83.94 259 GLN A N 1
ATOM 2060 C CA . GLN A 1 259 ? -9.959 5.854 21.612 1.00 83.94 259 GLN A CA 1
ATOM 2061 C C . GLN A 1 259 ? -10.127 4.473 20.978 1.00 83.94 259 GLN A C 1
ATOM 2063 O O . GLN A 1 259 ? -10.608 4.391 19.850 1.00 83.94 259 GLN A O 1
ATOM 2068 N N . LEU A 1 260 ? -9.770 3.405 21.693 1.00 81.81 260 LEU A N 1
ATOM 2069 C CA . LEU A 1 260 ? -9.947 2.042 21.213 1.00 81.81 260 LEU A CA 1
ATOM 2070 C C . LEU A 1 260 ? -11.424 1.724 20.992 1.00 81.81 260 LEU A C 1
ATOM 2072 O O . LEU A 1 260 ? -11.762 1.161 19.961 1.00 81.81 260 LEU A O 1
ATOM 2076 N N . THR A 1 261 ? -12.300 2.152 21.901 1.00 81.62 261 THR A N 1
ATOM 2077 C CA . THR A 1 261 ? -13.755 1.995 21.760 1.00 81.62 261 THR A CA 1
ATOM 2078 C C . THR A 1 261 ? -14.246 2.547 20.432 1.00 81.62 261 THR A C 1
ATOM 2080 O O . THR A 1 261 ? -14.959 1.870 19.701 1.00 81.62 261 THR A O 1
ATOM 2083 N N . LYS A 1 262 ? -13.792 3.750 20.069 1.00 79.94 262 LYS A N 1
ATOM 2084 C CA . LYS A 1 262 ? -14.135 4.366 18.788 1.00 79.94 262 LYS A CA 1
ATOM 2085 C C . LYS A 1 262 ? -13.628 3.555 17.595 1.00 79.94 262 LYS A C 1
ATOM 2087 O O . LYS A 1 262 ? -14.297 3.502 16.569 1.00 79.94 262 LYS A O 1
ATOM 2092 N N . VAL A 1 263 ? -12.440 2.960 17.706 1.00 78.44 263 VAL A N 1
ATOM 2093 C CA . VAL A 1 263 ? -11.887 2.103 16.648 1.00 78.44 263 VAL A CA 1
ATOM 2094 C C . VAL A 1 263 ? -12.692 0.813 16.530 1.00 78.44 263 VAL A C 1
ATOM 2096 O O . VAL A 1 263 ? -13.069 0.459 15.422 1.00 78.44 263 VAL A O 1
ATOM 2099 N N . ILE A 1 264 ? -13.031 0.167 17.648 1.00 78.81 264 ILE A N 1
ATOM 2100 C CA . ILE A 1 264 ? -13.858 -1.045 17.665 1.00 78.81 264 ILE A CA 1
ATOM 2101 C C . ILE A 1 264 ? -15.238 -0.747 17.083 1.00 78.81 264 ILE A C 1
ATOM 2103 O O . ILE A 1 264 ? -15.627 -1.398 16.131 1.00 78.81 264 ILE A O 1
ATOM 2107 N N . GLN A 1 265 ? -15.949 0.271 17.570 1.00 78.88 265 GLN A N 1
ATOM 2108 C CA . GLN A 1 265 ? -17.280 0.628 17.060 1.00 78.88 265 GLN A CA 1
ATOM 2109 C C . GLN A 1 265 ? -17.284 0.978 15.568 1.00 78.88 265 GLN A C 1
ATOM 2111 O O . GLN A 1 265 ? -18.292 0.798 14.894 1.00 78.88 265 GLN A O 1
ATOM 2116 N N . LYS A 1 266 ? -16.176 1.521 15.055 1.00 78.12 266 LYS A N 1
ATOM 2117 C CA . LYS A 1 266 ? -16.029 1.840 13.635 1.00 78.12 266 LYS A CA 1
ATOM 2118 C C . LYS A 1 266 ? -15.720 0.601 12.792 1.00 78.12 266 LYS A C 1
ATOM 2120 O O . LYS A 1 266 ? -16.213 0.499 11.673 1.00 78.12 266 LYS A O 1
ATOM 2125 N N . ASP A 1 267 ? -14.829 -0.258 13.277 1.00 76.12 267 ASP A N 1
ATOM 2126 C CA . ASP A 1 267 ? -14.231 -1.327 12.476 1.00 76.12 267 ASP A CA 1
ATOM 2127 C C . ASP A 1 267 ? -14.930 -2.687 12.659 1.00 76.12 267 ASP A C 1
ATOM 2129 O O . ASP A 1 267 ? -14.766 -3.559 11.800 1.00 76.12 267 ASP A O 1
ATOM 2133 N N . LEU A 1 268 ? -15.687 -2.861 13.749 1.00 74.81 268 LEU A N 1
ATOM 2134 C CA . LEU A 1 268 ? -16.528 -4.023 14.023 1.00 74.81 268 LEU A CA 1
ATOM 2135 C C . LEU A 1 268 ? -17.802 -3.944 13.176 1.00 74.81 268 LEU A C 1
ATOM 2137 O O . LEU A 1 268 ? -18.483 -2.922 13.145 1.00 74.81 268 LEU A O 1
ATOM 2141 N N . THR A 1 269 ? -18.121 -5.037 12.499 1.00 71.12 269 THR A N 1
ATOM 2142 C CA . THR A 1 269 ? -19.288 -5.143 11.613 1.00 71.12 269 THR A CA 1
ATOM 2143 C C . THR A 1 269 ? -20.570 -5.509 12.371 1.00 71.12 269 THR A C 1
ATOM 2145 O O . THR A 1 269 ? -21.671 -5.291 11.867 1.00 71.12 269 THR A O 1
ATOM 2148 N N . LEU A 1 270 ? -20.436 -5.979 13.617 1.00 71.94 270 LEU A N 1
ATOM 2149 C CA . LEU A 1 270 ? -21.540 -6.259 14.534 1.00 71.94 270 LEU A CA 1
ATOM 2150 C C . LEU A 1 270 ? -22.154 -4.968 15.093 1.00 71.94 270 LEU A C 1
ATOM 2152 O O . LEU A 1 270 ? -21.446 -4.038 15.485 1.00 71.94 270 LEU A O 1
ATOM 2156 N N . LYS A 1 271 ? -23.485 -4.944 15.215 1.00 74.44 271 LYS A N 1
ATOM 2157 C CA . LYS A 1 271 ? -24.193 -3.883 15.939 1.00 74.44 271 LYS A CA 1
ATOM 2158 C C . LYS A 1 271 ? -23.855 -3.981 17.428 1.00 74.44 271 LYS A C 1
ATOM 2160 O O . LYS A 1 271 ? -24.074 -5.016 18.046 1.00 74.44 271 LYS A O 1
ATOM 2165 N N . VAL A 1 272 ? -23.331 -2.898 17.992 1.00 76.06 272 VAL A N 1
ATOM 2166 C CA . VAL A 1 272 ? -23.029 -2.796 19.424 1.00 76.06 272 VAL A CA 1
ATOM 2167 C C . VAL A 1 272 ? -24.166 -2.045 20.106 1.00 76.06 272 VAL A C 1
ATOM 2169 O O . VAL A 1 272 ? -24.319 -0.842 19.895 1.00 76.06 272 VAL A O 1
ATOM 2172 N N . ASP A 1 273 ? -24.963 -2.747 20.911 1.00 74.88 273 ASP A N 1
ATOM 2173 C CA . ASP A 1 273 ? -26.086 -2.145 21.643 1.00 74.88 273 ASP A CA 1
ATOM 2174 C C . ASP A 1 273 ? -25.627 -1.405 22.911 1.00 74.88 273 ASP A C 1
ATOM 2176 O O . ASP A 1 273 ? -26.176 -0.358 23.257 1.00 74.88 273 ASP A O 1
ATOM 2180 N N . GLN A 1 274 ? -24.575 -1.899 23.574 1.00 79.00 274 GLN A N 1
ATOM 2181 C CA . GLN A 1 274 ? -24.008 -1.290 24.778 1.00 79.00 274 GLN A CA 1
ATOM 2182 C C . GLN A 1 274 ? -22.480 -1.408 24.798 1.00 79.00 274 GLN A C 1
ATOM 2184 O O . GLN A 1 274 ? -21.901 -2.364 24.287 1.00 79.00 274 GLN A O 1
ATOM 2189 N N . THR A 1 275 ? -21.795 -0.431 25.396 1.00 81.06 275 THR A N 1
ATOM 2190 C CA . THR A 1 275 ? -20.348 -0.505 25.637 1.00 81.06 275 THR A CA 1
ATOM 2191 C C . THR A 1 275 ? -20.038 -0.105 27.069 1.00 81.06 275 THR A C 1
ATOM 2193 O O . THR A 1 275 ? -20.439 0.957 27.529 1.00 81.06 275 THR A O 1
ATOM 2196 N N . ILE A 1 276 ? -19.284 -0.933 27.781 1.00 81.88 276 ILE A N 1
ATOM 2197 C CA . ILE A 1 276 ? -18.980 -0.707 29.194 1.00 81.88 276 ILE A CA 1
ATOM 2198 C C . ILE A 1 276 ? -17.470 -0.569 29.347 1.00 81.88 276 ILE A C 1
ATOM 2200 O O . ILE A 1 276 ? -16.715 -1.452 28.941 1.00 81.88 276 ILE A O 1
ATOM 2204 N N . LEU A 1 277 ? -17.027 0.550 29.922 1.00 82.00 277 LEU A N 1
ATOM 2205 C CA . LEU A 1 277 ? -15.614 0.835 30.141 1.00 82.00 277 LEU A CA 1
ATOM 2206 C C . LEU A 1 277 ? -15.272 0.681 31.616 1.00 82.00 277 LEU A C 1
ATOM 2208 O O . LEU A 1 277 ? -15.758 1.410 32.477 1.00 82.00 277 LEU A O 1
ATOM 2212 N N . TRP A 1 278 ? -14.412 -0.286 31.904 1.00 79.88 278 TRP A N 1
ATOM 2213 C CA . TRP A 1 278 ? -13.991 -0.584 33.262 1.00 79.88 278 TRP A CA 1
ATOM 2214 C C . TRP A 1 278 ? -12.671 0.113 33.572 1.00 79.88 278 TRP A C 1
ATOM 2216 O O . TRP A 1 278 ? -11.734 0.080 32.774 1.00 79.88 278 TRP A O 1
ATOM 2226 N N . THR A 1 279 ? -12.587 0.715 34.754 1.00 80.94 279 THR A N 1
ATOM 2227 C CA . THR A 1 279 ? -11.335 1.227 35.320 1.00 80.94 279 THR A CA 1
ATOM 2228 C C . THR A 1 279 ? -11.247 0.836 36.791 1.00 80.94 279 THR A C 1
ATOM 2230 O O . THR A 1 279 ? -12.250 0.788 37.506 1.00 80.94 279 THR A O 1
ATOM 2233 N N . ASP A 1 280 ? -10.043 0.522 37.250 1.00 79.69 280 ASP A N 1
ATOM 2234 C CA . ASP A 1 280 ? -9.730 0.290 38.660 1.00 79.69 280 ASP A CA 1
ATOM 2235 C C . ASP A 1 280 ? -9.362 1.589 39.398 1.00 79.69 280 ASP A C 1
ATOM 2237 O O . ASP A 1 280 ? -9.414 1.639 40.627 1.00 79.69 280 ASP A O 1
ATOM 2241 N N . SER A 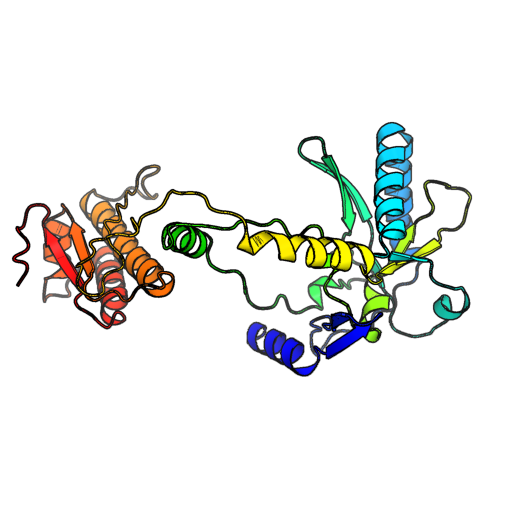1 281 ? -9.076 2.670 38.666 1.00 83.38 281 SER A N 1
ATOM 2242 C CA . SER A 1 281 ? -8.790 3.979 39.248 1.00 83.38 281 SER A CA 1
ATOM 2243 C C . SER A 1 281 ? -10.062 4.729 39.643 1.00 83.38 281 SER A C 1
ATOM 2245 O O . SER A 1 281 ? -10.758 5.314 38.804 1.00 83.38 281 SER A O 1
ATOM 2247 N N . THR A 1 282 ? -10.318 4.797 40.950 1.00 82.88 282 THR A N 1
ATOM 2248 C CA . THR A 1 282 ? -11.367 5.650 41.533 1.00 82.88 282 THR A CA 1
ATOM 2249 C C . THR A 1 282 ? -11.107 7.129 41.268 1.00 82.88 282 THR A C 1
ATOM 2251 O O . THR A 1 282 ? -12.043 7.888 41.049 1.00 82.88 282 THR A O 1
ATOM 2254 N N . THR A 1 283 ? -9.837 7.545 41.204 1.00 85.19 283 THR A N 1
ATOM 2255 C CA . THR A 1 283 ? -9.466 8.938 40.912 1.00 85.19 283 THR A CA 1
ATOM 2256 C C . THR A 1 283 ? -9.895 9.338 39.500 1.00 85.19 283 THR A C 1
ATOM 2258 O O . THR A 1 283 ? -10.459 10.416 39.311 1.00 85.19 283 THR A O 1
ATOM 2261 N N . VAL A 1 284 ? -9.674 8.464 38.511 1.00 84.88 284 VAL A N 1
ATOM 2262 C CA . VAL A 1 284 ? -10.123 8.698 37.132 1.00 84.88 284 VAL A CA 1
ATOM 2263 C C . VAL A 1 284 ? -11.648 8.752 37.052 1.00 84.88 284 VAL A C 1
ATOM 2265 O O . VAL A 1 284 ? -12.168 9.653 36.397 1.00 84.88 284 VAL A O 1
ATOM 2268 N N . LEU A 1 285 ? -12.367 7.862 37.747 1.00 84.06 285 LEU A N 1
ATOM 2269 C CA . LEU A 1 285 ? -13.837 7.897 37.795 1.00 84.06 285 LEU A CA 1
ATOM 2270 C C . LEU A 1 285 ? -14.355 9.215 38.366 1.00 84.06 285 LEU A C 1
ATOM 2272 O O . LEU A 1 285 ? -15.183 9.864 37.731 1.00 84.06 285 LEU A O 1
ATOM 2276 N N . THR A 1 286 ? -13.807 9.662 39.497 1.00 84.19 286 THR A N 1
ATOM 2277 C CA . THR A 1 286 ? -14.186 10.940 40.108 1.00 84.19 286 THR A CA 1
ATOM 2278 C C . THR A 1 286 ? -13.932 12.110 39.160 1.00 84.19 286 THR A C 1
ATOM 2280 O O . THR A 1 286 ? -14.759 13.012 39.066 1.00 84.19 286 THR A O 1
ATOM 2283 N N . TRP A 1 287 ? -12.821 12.111 38.413 1.00 86.38 287 TRP A N 1
ATOM 2284 C CA . TRP A 1 287 ? -12.558 13.152 37.411 1.00 86.38 287 TRP A CA 1
ATOM 2285 C C . TRP A 1 287 ? -13.524 13.117 36.226 1.00 86.38 287 TRP A C 1
ATOM 2287 O O . TRP A 1 287 ? -13.850 14.176 35.697 1.00 86.38 287 TRP A O 1
ATOM 2297 N N . LEU A 1 288 ? -13.972 11.934 35.803 1.00 83.50 288 LEU A N 1
ATOM 2298 C CA . LEU A 1 288 ? -14.930 11.777 34.706 1.00 83.50 288 LEU A CA 1
ATOM 2299 C C . LEU A 1 288 ? -16.366 12.137 35.113 1.00 83.50 288 LEU A C 1
ATOM 2301 O O . LEU A 1 288 ? -17.126 12.596 34.267 1.00 83.50 288 LEU A O 1
ATOM 2305 N N . GLN A 1 289 ? -16.724 11.932 36.382 1.00 81.62 289 GLN A N 1
ATOM 2306 C CA . GLN A 1 289 ? -18.059 12.204 36.930 1.00 81.62 289 GLN A CA 1
ATOM 2307 C C . GLN A 1 289 ? -18.204 13.613 37.518 1.00 81.62 289 GLN A C 1
ATOM 2309 O O . GLN A 1 289 ? -19.314 14.043 37.818 1.00 81.62 289 GLN A O 1
ATOM 2314 N N . SER A 1 290 ? -17.102 14.335 37.725 1.00 80.94 290 SER A N 1
ATOM 2315 C CA . SER A 1 290 ? -17.157 15.658 38.343 1.00 80.94 290 SER A CA 1
ATOM 2316 C C . SER A 1 290 ? -17.829 16.684 37.429 1.00 80.94 290 SER A C 1
ATOM 2318 O O . SER A 1 290 ? -17.407 16.893 36.294 1.00 80.94 290 SER A O 1
ATOM 2320 N N . GLU A 1 291 ? -18.807 17.407 37.974 1.00 67.19 291 GLU A N 1
ATOM 2321 C CA . GLU A 1 291 ? -19.436 18.568 37.327 1.00 67.19 291 GLU A CA 1
ATOM 2322 C C . GLU A 1 291 ? -18.517 19.806 37.301 1.00 67.19 291 GLU A C 1
ATOM 2324 O O . GLU A 1 291 ? -18.766 20.780 36.591 1.00 67.19 291 GLU A O 1
ATOM 2329 N N . SER A 1 292 ? -17.426 19.786 38.076 1.00 68.50 292 SER A N 1
ATOM 2330 C CA . SER A 1 292 ? -16.476 20.891 38.168 1.00 68.50 292 SER A CA 1
ATOM 2331 C C . SER A 1 292 ? -15.347 20.733 37.153 1.00 68.50 292 SER A C 1
ATOM 2333 O O . SER A 1 292 ? -14.488 19.866 37.277 1.00 68.50 292 SER A O 1
ATOM 2335 N N . CYS A 1 293 ? -15.261 21.656 36.196 1.00 64.50 293 CYS A N 1
ATOM 2336 C CA . CYS A 1 293 ? -14.181 21.697 35.203 1.00 64.50 293 CYS A CA 1
ATOM 2337 C C . CYS A 1 293 ? -12.868 22.319 35.726 1.00 64.50 293 CYS A C 1
ATOM 2339 O O . CYS A 1 293 ? -11.987 22.659 34.931 1.00 64.50 293 CYS A O 1
ATOM 2341 N N . ARG A 1 294 ? -12.706 22.512 37.046 1.00 73.38 294 ARG A N 1
ATOM 2342 C CA . ARG A 1 294 ? -11.506 23.131 37.648 1.00 73.38 294 ARG A CA 1
ATOM 2343 C C . ARG A 1 294 ? -10.346 22.141 37.751 1.00 73.38 294 ARG A C 1
ATOM 2345 O O . ARG A 1 294 ? -9.843 21.837 38.830 1.00 73.38 294 ARG A O 1
ATOM 2352 N N . PHE A 1 295 ? -9.898 21.648 36.606 1.00 82.19 295 PHE A N 1
ATOM 2353 C CA . PHE A 1 295 ? -8.764 20.742 36.515 1.00 82.19 295 PHE A CA 1
ATOM 2354 C C . PHE A 1 295 ? -7.482 21.473 36.132 1.00 82.19 295 PHE A C 1
ATOM 2356 O O . PHE A 1 295 ? -7.488 22.465 35.404 1.00 82.19 295 PHE A O 1
ATOM 2363 N N . LYS A 1 296 ? -6.336 20.915 36.543 1.00 82.81 296 LYS A N 1
ATOM 2364 C CA . LYS A 1 296 ? -5.056 21.267 35.914 1.00 82.81 296 LYS A CA 1
ATOM 2365 C C . LYS A 1 296 ? -5.135 20.924 34.424 1.00 82.81 296 LYS A C 1
ATOM 2367 O O . LYS A 1 296 ? -5.667 19.870 34.076 1.00 82.81 296 LYS A O 1
ATOM 2372 N N . VAL A 1 297 ? -4.534 21.757 33.570 1.00 85.69 297 VAL A N 1
ATOM 2373 C CA . VAL A 1 297 ? -4.603 21.659 32.094 1.00 85.69 297 VAL A CA 1
ATOM 2374 C C . VAL A 1 297 ? -4.426 20.222 31.580 1.00 85.69 297 VAL A C 1
ATOM 2376 O O . VAL A 1 297 ? -5.232 19.745 30.792 1.00 85.69 297 VAL A O 1
ATOM 2379 N N . PHE A 1 298 ? -3.433 19.481 32.089 1.00 85.75 298 PHE A N 1
ATOM 2380 C CA . PHE A 1 298 ? -3.181 18.087 31.692 1.00 85.75 298 PHE A CA 1
ATOM 2381 C C . PHE A 1 298 ? -4.394 17.156 31.861 1.00 85.75 298 PHE A C 1
ATOM 2383 O O . PHE A 1 298 ? -4.641 16.317 30.991 1.00 85.75 298 PHE A O 1
ATOM 2390 N N . ILE A 1 299 ? -5.094 17.279 32.993 1.00 86.56 299 ILE A N 1
ATOM 2391 C CA . ILE A 1 299 ? -6.253 16.454 33.353 1.00 86.56 299 ILE A CA 1
ATOM 2392 C C . ILE A 1 299 ? -7.454 16.924 32.533 1.00 86.56 299 ILE A C 1
ATOM 2394 O O . ILE A 1 299 ? -8.059 16.114 31.837 1.00 86.56 299 ILE A O 1
ATOM 2398 N N . GLY A 1 300 ? -7.717 18.236 32.522 1.00 85.56 300 GLY A N 1
ATOM 2399 C CA . GLY A 1 300 ? -8.846 18.827 31.799 1.00 85.56 300 GLY A CA 1
ATOM 2400 C C . GLY A 1 300 ? -8.856 18.471 30.311 1.00 85.56 300 GLY A C 1
ATOM 2401 O O . GLY A 1 300 ? -9.865 17.989 29.804 1.00 85.56 300 GLY A O 1
ATOM 2402 N N . THR A 1 301 ? -7.716 18.591 29.619 1.00 87.50 301 THR A N 1
ATOM 2403 C CA . THR A 1 301 ? -7.620 18.245 28.189 1.00 87.50 301 THR A CA 1
ATOM 2404 C C . THR A 1 301 ? -7.902 16.763 27.920 1.00 87.50 301 THR A C 1
ATOM 2406 O O . THR A 1 301 ? -8.493 16.419 26.897 1.00 87.50 301 THR A O 1
ATOM 2409 N N . ARG A 1 302 ? -7.493 15.860 28.821 1.00 88.81 302 ARG A N 1
ATOM 2410 C CA . ARG A 1 302 ? -7.694 14.409 28.661 1.00 88.81 302 ARG A CA 1
ATOM 2411 C C . ARG A 1 302 ? -9.113 13.978 29.001 1.00 88.81 302 ARG A C 1
ATOM 2413 O O . ARG A 1 302 ? -9.679 13.206 28.236 1.00 88.81 302 ARG A O 1
ATOM 2420 N N . VAL A 1 303 ? -9.697 14.521 30.067 1.00 86.88 303 VAL A N 1
ATOM 2421 C CA . VAL A 1 303 ? -11.115 14.321 30.403 1.00 86.88 303 VAL A CA 1
ATOM 2422 C C . VAL A 1 303 ? -11.991 14.804 29.248 1.00 86.88 303 VAL A C 1
ATOM 2424 O O . VAL A 1 303 ? -12.795 14.033 28.735 1.00 86.88 303 VAL A O 1
ATOM 2427 N N . ALA A 1 304 ? -11.750 16.013 28.730 1.00 85.56 304 ALA A N 1
ATOM 2428 C CA . ALA A 1 304 ? -12.467 16.525 27.562 1.00 85.56 304 ALA A CA 1
ATOM 2429 C C . ALA A 1 304 ? -12.304 15.618 26.329 1.00 85.56 304 ALA A C 1
ATOM 2431 O O . ALA A 1 304 ? -13.260 15.393 25.590 1.00 85.56 304 ALA A O 1
ATOM 2432 N N . LYS A 1 305 ? -11.106 15.056 26.109 1.00 85.31 305 LYS A N 1
ATOM 2433 C CA . LYS A 1 305 ? -10.851 14.108 25.015 1.00 85.31 305 LYS A CA 1
ATOM 2434 C C . LYS A 1 305 ? -11.616 12.792 25.191 1.00 85.31 305 LYS A C 1
ATOM 2436 O O . LYS A 1 305 ? -12.144 12.288 24.199 1.00 85.31 305 LYS A O 1
ATOM 2441 N N . ILE A 1 306 ? -11.684 12.253 26.410 1.00 86.94 306 ILE A N 1
ATOM 2442 C CA . ILE A 1 306 ? -12.482 11.063 26.737 1.00 86.94 306 ILE A CA 1
ATOM 2443 C C . ILE A 1 306 ? -13.955 11.370 26.469 1.00 86.94 306 ILE A C 1
ATOM 2445 O O . ILE A 1 306 ? -14.544 10.746 25.595 1.00 86.94 306 ILE A O 1
ATOM 2449 N N . LEU A 1 307 ? -14.513 12.401 27.109 1.00 82.69 307 LEU A N 1
ATOM 2450 C CA . LEU A 1 307 ? -15.925 12.768 26.970 1.00 82.69 307 LEU A CA 1
ATOM 2451 C C . LEU A 1 307 ? -16.314 13.040 25.511 1.00 82.69 307 LEU A C 1
ATOM 2453 O O . LEU A 1 307 ? -17.315 12.516 25.036 1.00 82.69 307 LEU A O 1
ATOM 2457 N N . LYS A 1 308 ? -15.487 13.761 24.744 1.00 81.50 308 LYS A N 1
ATOM 2458 C CA . LYS A 1 308 ? -15.723 13.994 23.308 1.00 81.50 308 LYS A CA 1
ATOM 2459 C C . LYS A 1 308 ? -15.720 12.702 22.482 1.00 81.50 308 LYS A C 1
ATOM 2461 O O . LYS A 1 308 ? -16.490 12.578 21.530 1.00 81.50 308 LYS A O 1
ATOM 2466 N N . SER A 1 309 ? -14.839 11.758 22.814 1.00 73.19 309 SER A N 1
ATOM 2467 C CA . SER A 1 309 ? -14.777 10.460 22.126 1.00 73.19 309 SER A CA 1
ATOM 2468 C C . SER A 1 309 ? -16.016 9.609 22.408 1.00 73.19 309 SER A C 1
ATOM 2470 O O . SER A 1 309 ? -16.392 8.812 21.560 1.00 73.19 309 SER A O 1
ATOM 2472 N N . LEU A 1 310 ? -16.664 9.820 23.557 1.00 70.12 310 LEU A N 1
ATOM 2473 C CA . LEU A 1 310 ? -17.840 9.072 24.001 1.00 70.12 310 LEU A CA 1
ATOM 2474 C C . LEU A 1 310 ? -19.162 9.725 23.572 1.00 70.12 310 LEU A C 1
ATOM 2476 O O . LEU A 1 310 ? -20.083 9.018 23.194 1.00 70.12 310 LEU A O 1
ATOM 2480 N N . LEU A 1 311 ? -19.235 11.059 23.516 1.00 59.75 311 LEU A N 1
ATOM 2481 C CA . LEU A 1 311 ? -20.399 11.816 23.018 1.00 59.75 311 LEU A CA 1
ATOM 2482 C C . LEU A 1 311 ? -20.686 11.594 21.525 1.00 59.75 311 LEU A C 1
ATOM 2484 O O . LEU A 1 311 ? -21.776 11.890 21.052 1.00 59.75 311 LEU A O 1
ATOM 2488 N N . THR A 1 312 ? -19.698 11.110 20.768 1.00 51.72 312 THR A N 1
ATOM 2489 C CA . THR A 1 312 ? -19.868 10.765 19.346 1.00 51.72 312 THR A CA 1
ATOM 2490 C C . THR A 1 312 ? -20.323 9.318 19.128 1.00 51.72 312 THR A C 1
ATOM 2492 O O . THR A 1 312 ? -20.607 8.946 17.992 1.00 51.72 312 THR A O 1
ATOM 2495 N N . SER A 1 313 ? -20.423 8.521 20.196 1.00 50.56 313 SER A N 1
ATOM 2496 C CA . SER A 1 313 ? -20.993 7.174 20.189 1.00 50.56 313 SER A CA 1
ATOM 2497 C C . SER A 1 313 ? -22.462 7.251 20.588 1.00 50.56 313 SER A C 1
ATOM 2499 O O . SER A 1 313 ? -22.793 7.738 21.664 1.00 50.56 313 SER A O 1
ATOM 2501 N N . ILE A 1 314 ? -23.347 6.757 19.727 1.00 45.03 314 ILE A N 1
ATOM 2502 C CA . ILE A 1 314 ? -24.795 6.984 19.838 1.00 45.03 314 ILE A CA 1
ATOM 2503 C C . ILE A 1 314 ? -25.453 6.107 20.930 1.00 45.03 314 ILE A C 1
ATOM 2505 O O . ILE A 1 314 ? -26.621 6.307 21.233 1.00 45.03 314 ILE A O 1
ATOM 2509 N N . HIS A 1 315 ? -24.741 5.179 21.585 1.00 47.94 315 HIS A N 1
ATOM 2510 C CA . HIS A 1 315 ? -25.369 4.258 22.546 1.00 47.94 315 HIS A CA 1
ATOM 2511 C C . HIS A 1 315 ? -24.529 4.011 23.811 1.00 47.94 315 HIS A C 1
ATOM 2513 O O . HIS A 1 315 ? -23.363 3.626 23.732 1.00 47.94 315 HIS A O 1
ATOM 2519 N N . GLY A 1 316 ? -25.155 4.234 24.975 1.00 56.28 316 GLY A N 1
ATOM 2520 C CA . GLY A 1 316 ? -24.948 3.487 26.224 1.00 56.28 316 GLY A CA 1
ATOM 2521 C C . GLY A 1 316 ? -23.527 3.308 26.763 1.00 56.28 316 GLY A C 1
ATOM 2522 O O . GLY A 1 316 ? -23.265 2.251 27.334 1.00 56.28 316 GLY A O 1
ATOM 2523 N N . ILE A 1 317 ? -22.610 4.275 26.597 1.00 61.19 317 ILE A N 1
ATOM 2524 C CA . ILE A 1 317 ? -21.267 4.134 27.182 1.00 61.19 317 ILE A CA 1
ATOM 2525 C C . ILE A 1 317 ? -21.253 4.550 28.649 1.00 61.19 317 ILE A C 1
ATOM 2527 O O . ILE A 1 317 ? -21.479 5.716 28.972 1.00 61.19 317 ILE A O 1
ATOM 2531 N N . THR A 1 318 ? -20.913 3.616 29.536 1.00 69.50 318 THR A N 1
ATOM 2532 C CA . THR A 1 318 ? -20.795 3.879 30.977 1.00 69.50 318 THR A CA 1
ATOM 2533 C C . THR A 1 318 ? -19.419 3.472 31.489 1.00 69.50 318 THR A C 1
ATOM 2535 O O . THR A 1 318 ? -18.946 2.369 31.214 1.00 69.50 318 THR A O 1
ATOM 2538 N N . TRP A 1 319 ? -18.776 4.373 32.239 1.00 70.94 319 TRP A N 1
ATOM 2539 C CA . TRP A 1 319 ? -17.588 4.036 33.017 1.00 70.94 319 TRP A CA 1
ATOM 2540 C C . TRP A 1 319 ? -17.999 3.485 34.369 1.00 70.94 319 TRP A C 1
ATOM 2542 O O . TRP A 1 319 ? -18.750 4.139 35.093 1.00 70.94 319 TRP A O 1
ATOM 2552 N N . ILE A 1 320 ? -17.475 2.318 34.720 1.00 75.94 320 ILE A N 1
ATOM 2553 C CA . ILE A 1 320 ? -17.757 1.689 36.006 1.00 75.94 320 ILE A CA 1
ATOM 2554 C C . ILE A 1 320 ? -16.482 1.234 36.699 1.00 75.94 320 ILE A C 1
ATOM 2556 O O . ILE A 1 320 ? -15.458 0.935 36.074 1.00 75.94 320 ILE A O 1
ATOM 2560 N N . GLN A 1 321 ? -16.559 1.212 38.025 1.00 72.62 321 GLN A N 1
ATOM 2561 C CA . GLN A 1 321 ? -15.485 0.714 38.858 1.00 72.62 321 GLN A CA 1
ATOM 2562 C C . GLN A 1 321 ? -15.395 -0.804 38.732 1.00 72.62 321 GLN A C 1
ATOM 2564 O O . GLN A 1 321 ? -16.402 -1.512 38.739 1.00 72.62 321 GLN A O 1
ATOM 2569 N N . ARG A 1 322 ? -14.170 -1.325 38.649 1.00 62.94 322 ARG A N 1
ATOM 2570 C CA . ARG A 1 322 ? -13.923 -2.769 38.710 1.00 62.94 322 ARG A CA 1
ATOM 2571 C C . ARG A 1 322 ? -14.570 -3.376 39.965 1.00 62.94 322 ARG A C 1
ATOM 2573 O O . ARG A 1 322 ? -14.267 -2.953 41.076 1.00 62.94 322 ARG A O 1
ATOM 2580 N N . GLY A 1 323 ? -15.431 -4.379 39.773 1.00 59.03 323 GLY A N 1
ATOM 2581 C CA . GLY A 1 323 ? -16.142 -5.083 40.851 1.00 59.03 323 GLY A CA 1
ATOM 2582 C C . GLY A 1 323 ? -17.603 -4.666 41.062 1.00 59.03 323 GLY A C 1
ATOM 2583 O O . GLY A 1 323 ? -18.302 -5.326 41.825 1.00 59.03 323 GLY A O 1
ATOM 2584 N N . THR A 1 324 ? -18.095 -3.625 40.383 1.00 67.06 324 THR A N 1
ATOM 2585 C CA . THR A 1 324 ? -19.530 -3.299 40.377 1.00 67.06 324 THR A CA 1
ATOM 2586 C C . THR A 1 324 ? -20.316 -4.404 39.663 1.00 67.06 324 THR A C 1
ATOM 2588 O O . THR A 1 324 ? -19.994 -4.744 38.528 1.00 67.06 324 THR A O 1
ATOM 2591 N N . GLN A 1 325 ? -21.341 -4.978 40.303 1.00 53.88 325 GLN A N 1
ATOM 2592 C CA . GLN A 1 325 ? -22.236 -5.920 39.624 1.00 53.88 325 GLN A CA 1
ATOM 2593 C C . GLN A 1 325 ? -23.071 -5.170 38.584 1.00 53.88 325 GLN A C 1
ATOM 2595 O O . GLN A 1 325 ? -23.764 -4.208 38.911 1.00 53.88 325 GLN A O 1
ATOM 2600 N N . LEU A 1 326 ? -22.993 -5.610 37.330 1.00 56.44 326 LEU A N 1
ATOM 2601 C CA . LEU A 1 326 ? -23.890 -5.151 36.281 1.00 56.44 326 LEU A CA 1
ATOM 2602 C C . LEU A 1 326 ? -25.240 -5.836 36.485 1.00 56.44 326 LEU A C 1
ATOM 2604 O O . LEU A 1 326 ? -25.352 -7.046 36.305 1.00 56.44 326 LEU A O 1
ATOM 2608 N N . THR A 1 327 ? -26.264 -5.084 36.876 1.00 43.22 327 THR A N 1
ATOM 2609 C CA . THR A 1 327 ? -27.644 -5.566 36.789 1.00 43.22 327 THR A CA 1
ATOM 2610 C C . THR A 1 327 ? -28.032 -5.586 35.316 1.00 43.22 327 THR A C 1
ATOM 2612 O O . THR A 1 327 ? -28.340 -4.540 34.747 1.00 43.22 327 THR A O 1
ATOM 2615 N N . THR A 1 328 ? -27.958 -6.750 34.676 1.00 39.69 328 THR A N 1
ATOM 2616 C CA . THR A 1 328 ? -28.532 -6.956 33.343 1.00 39.69 328 THR A CA 1
ATOM 2617 C C . THR A 1 328 ? -30.050 -6.959 33.488 1.00 39.69 328 THR A C 1
ATOM 2619 O O . THR A 1 328 ? -30.606 -7.915 34.029 1.00 39.69 328 THR A O 1
ATOM 2622 N N . SER A 1 329 ? -30.692 -5.856 33.106 1.00 30.61 329 SER A N 1
ATOM 2623 C CA . SER A 1 329 ? -32.151 -5.727 32.999 1.00 30.61 329 SER A CA 1
ATOM 2624 C C . SER A 1 329 ? -32.667 -6.316 31.698 1.00 30.61 329 SER A C 1
ATOM 2626 O O . SER A 1 329 ? -32.041 -5.976 30.665 1.00 30.61 329 SER A O 1
#

Radius of gyration: 28.27 Å; chains: 1; bounding box: 63×50×76 Å

Sequence (329 aa):
MQDHEAVALLKAKTVRVEVDRVLHCATPLVRKKDMPSFRAQKEAVMPSLRSTERRLAKDLERAMAYSAEIQKLIQVGSASKLSFSALNNKGESWYITHHMVSHNGKNRCVFNFSFQFQGQSLNESLLPGPTLGASLLGVLLRFHEHPVTISGDIKGMFHQVRLLPEDRPLLRFMWRDVKIDEPPDIFEWKDLLQAWNDWEGELRVIPSIHLARCYLPADVDQSSVTRDVHVFCDASRVAPKPLHSMQKLELCVAVTGAQLTKVIQKDLTLKVDQTILWTDSTTVLTWLQSESCRFKVFIGTRVAKILKSLLTSIHGITWIQRGTQLTTS

Foldseek 3Di:
DLQVLQVVQQVVPWDFDDDPNDTAIAGAFQFDPPQDQADDDLVQQVVLVVVQLVVCVVPVVQLVLQLVQVVVCVVLFQKDFDDPVVVPDPGGAAEWHWHWDADPNDIDIDTDQQDDDPNDGPVVRTRPHDPPDDDPVLVVLVCQVDQDDDDDDLVPVVSQHHYDPNCQRRYKYWDDSSPPVDGTTIMTTGHSPPSVVVVVVVVVCVVPDDDGDHDDDPVQPDPPDDDDDDDDDDPPDDQDPPHDDPLLVLLVSLLVVLVVVLVCCVSPPDDDQEDEAEGQDPSNVCLLPDPDLPDDPSSNVSSVSSVVSVVPDPHHYDYDYPPDDDPPD